Protein AF-A0A7S4N3S9-F1 (afdb_monomer)

Nearest PDB structures (foldseek):
  3c7c-assembly1_B  TM=9.271E-01  e=1.693E-12  Pecten maximus
  3iqd-assembly1_B  TM=9.188E-01  e=4.033E-12  Pecten maximus
  3c7d-assembly1_B  TM=9.060E-01  e=1.638E-10  Pecten maximus

Radius of gyration: 18.31 Å; Cα contacts (8 Å, |Δi|>4): 252; chains: 1; bounding box: 39×38×51 Å

Structure (mmCIF, N/CA/C/O backbone):
data_AF-A0A7S4N3S9-F1
#
_entry.id   AF-A0A7S4N3S9-F1
#
loop_
_atom_site.group_PDB
_atom_site.id
_atom_site.type_symbol
_atom_site.label_atom_id
_atom_site.label_alt_id
_atom_site.label_comp_id
_atom_site.label_asym_id
_atom_site.label_entity_id
_atom_site.label_seq_id
_atom_site.pdbx_PDB_ins_code
_atom_site.Cartn_x
_atom_site.Cartn_y
_atom_site.Cartn_z
_atom_site.occupancy
_atom_site.B_iso_or_equiv
_atom_site.auth_seq_id
_atom_site.auth_comp_id
_atom_site.auth_asym_id
_atom_site.auth_atom_id
_atom_site.pdbx_PDB_model_num
ATOM 1 N N . ILE A 1 1 ? -2.756 -10.989 12.588 1.00 83.81 1 ILE A N 1
ATOM 2 C CA . ILE A 1 1 ? -3.987 -10.663 11.820 1.00 83.81 1 ILE A CA 1
ATOM 3 C C . ILE A 1 1 ? -4.857 -9.775 12.697 1.00 83.81 1 ILE A C 1
ATOM 5 O O . ILE A 1 1 ? -4.965 -10.076 13.881 1.00 83.81 1 ILE A O 1
ATOM 9 N N . PHE A 1 2 ? -5.422 -8.691 12.159 1.00 90.62 2 PHE A N 1
ATOM 10 C CA . PHE A 1 2 ? -6.382 -7.859 12.891 1.00 90.62 2 PHE A CA 1
ATOM 11 C C . PHE A 1 2 ? -7.814 -8.332 12.636 1.00 90.62 2 PHE A C 1
ATOM 13 O O . PHE A 1 2 ? -8.137 -8.756 11.529 1.00 90.62 2 PHE A O 1
ATOM 20 N N . LEU A 1 3 ? -8.666 -8.260 13.656 1.00 93.38 3 LEU A N 1
ATOM 21 C CA . LEU A 1 3 ? -10.059 -8.687 13.586 1.00 93.38 3 LEU A CA 1
ATOM 22 C C . LEU A 1 3 ? -10.962 -7.694 14.316 1.00 93.38 3 LEU A C 1
ATOM 24 O O . LEU A 1 3 ? -10.658 -7.263 15.428 1.00 93.38 3 LEU A O 1
ATOM 28 N N . SER A 1 4 ? -12.106 -7.390 13.713 1.00 94.31 4 SER A N 1
ATOM 29 C CA . SER A 1 4 ? -13.219 -6.695 14.357 1.00 94.31 4 SER A CA 1
ATOM 30 C C . SER A 1 4 ? -14.488 -7.545 14.273 1.00 94.31 4 SER A C 1
ATOM 32 O O . SER A 1 4 ? -14.562 -8.502 13.501 1.00 94.31 4 SER A O 1
ATOM 34 N N . ALA A 1 5 ? -15.478 -7.233 15.106 1.00 93.62 5 ALA A N 1
ATOM 35 C CA . ALA A 1 5 ? -16.772 -7.904 15.092 1.00 93.62 5 ALA A CA 1
ATOM 36 C C . ALA A 1 5 ? -17.902 -6.886 15.241 1.00 93.62 5 ALA A C 1
ATOM 38 O O . ALA A 1 5 ? -17.738 -5.861 15.902 1.00 93.62 5 ALA A O 1
ATOM 39 N N . LEU A 1 6 ? -19.058 -7.210 14.662 1.00 91.69 6 LEU A N 1
ATOM 40 C CA . LEU A 1 6 ? -20.304 -6.488 14.878 1.00 91.69 6 LEU A CA 1
ATOM 41 C C . LEU A 1 6 ? -21.347 -7.476 15.440 1.00 91.69 6 LEU A C 1
ATOM 43 O O . LEU A 1 6 ? -21.662 -8.453 14.757 1.00 91.69 6 LEU A O 1
ATOM 47 N N . PRO A 1 7 ? -21.861 -7.282 16.672 1.00 93.06 7 PRO A N 1
ATOM 48 C CA . PRO A 1 7 ? -21.564 -6.184 17.600 1.00 93.06 7 PRO A CA 1
ATOM 49 C C . PRO A 1 7 ? -20.152 -6.277 18.219 1.00 93.06 7 PRO A C 1
ATOM 51 O O . PRO A 1 7 ? -19.578 -7.365 18.323 1.00 93.06 7 PRO A O 1
ATOM 54 N N . ALA A 1 8 ? -19.595 -5.138 18.650 1.00 92.25 8 ALA A N 1
ATOM 55 C CA . ALA A 1 8 ? -18.205 -5.020 19.118 1.00 92.25 8 ALA A CA 1
ATOM 56 C C . ALA A 1 8 ? -17.893 -5.894 20.348 1.00 92.25 8 ALA A C 1
ATOM 58 O O . ALA A 1 8 ? -16.766 -6.354 20.536 1.00 92.25 8 ALA A O 1
ATOM 59 N N . GLU A 1 9 ? -18.898 -6.173 21.177 1.00 94.81 9 GLU A N 1
ATOM 60 C CA . GLU A 1 9 ? -18.818 -7.030 22.365 1.00 94.81 9 GLU A CA 1
ATOM 61 C C . GLU A 1 9 ? -18.437 -8.471 22.010 1.00 94.81 9 GLU A C 1
ATOM 63 O O . GLU A 1 9 ? -17.865 -9.186 22.833 1.00 94.81 9 GLU A O 1
ATOM 68 N N . ALA A 1 10 ? -18.719 -8.908 20.780 1.00 95.81 10 ALA A N 1
ATOM 69 C CA . ALA A 1 10 ? -18.423 -10.262 20.335 1.00 95.81 10 ALA A CA 1
ATOM 70 C C . ALA A 1 10 ? -16.945 -10.477 19.964 1.00 95.81 10 ALA A C 1
ATOM 72 O O . ALA A 1 10 ? -16.546 -11.630 19.791 1.00 95.81 10 ALA A O 1
ATOM 73 N N . VAL A 1 11 ? -16.128 -9.418 19.854 1.00 95.69 11 VAL A N 1
ATOM 74 C CA . VAL A 1 11 ? -14.794 -9.489 19.227 1.00 95.69 11 VAL A CA 1
ATOM 75 C C . VAL A 1 11 ? -13.860 -10.508 19.886 1.00 95.69 11 VAL A C 1
ATOM 77 O O . VAL A 1 11 ? -13.211 -11.276 19.184 1.00 95.69 11 VAL A O 1
ATOM 80 N N . GLN A 1 12 ? -13.854 -10.603 21.221 1.00 95.62 12 GLN A N 1
ATOM 81 C CA . GLN A 1 12 ? -12.997 -11.555 21.943 1.00 95.62 12 GLN A CA 1
ATOM 82 C C . GLN A 1 12 ? -13.438 -13.005 21.727 1.00 95.62 12 GLN A C 1
ATOM 84 O O . GLN A 1 12 ? -12.620 -13.889 21.481 1.00 95.62 12 GLN A O 1
ATOM 89 N N . ARG A 1 13 ? -14.755 -13.250 21.751 1.00 96.50 13 ARG A N 1
ATOM 90 C CA . ARG A 1 13 ? -15.318 -14.578 21.483 1.00 96.50 13 ARG A CA 1
ATOM 91 C C . ARG A 1 13 ? -15.003 -15.022 20.056 1.00 96.50 13 ARG A C 1
ATOM 93 O O . ARG A 1 13 ? -14.620 -16.170 19.85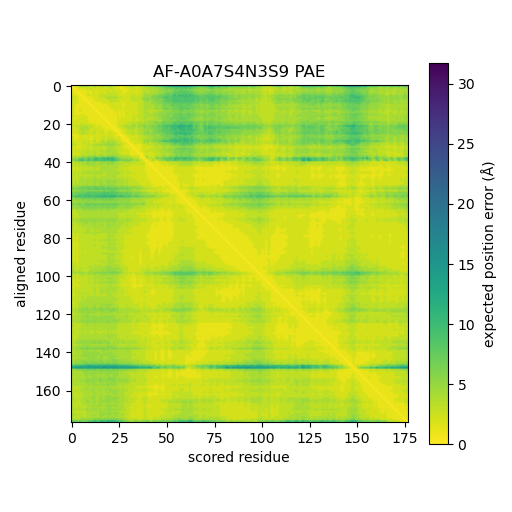4 1.00 96.50 13 ARG A O 1
ATOM 100 N N . VAL A 1 14 ? -15.161 -14.126 19.081 1.00 96.06 14 VAL A N 1
ATOM 101 C CA . VAL A 1 14 ? -14.847 -14.411 17.673 1.00 96.06 14 VAL A CA 1
ATOM 102 C C . VAL A 1 14 ? -13.351 -14.669 17.500 1.00 96.06 14 VAL A C 1
ATOM 104 O O . VAL A 1 14 ? -12.989 -15.671 16.895 1.00 96.06 14 VAL A O 1
ATOM 107 N N . ALA A 1 15 ? -12.485 -13.842 18.087 1.00 96.12 15 ALA A N 1
ATOM 108 C CA . ALA A 1 15 ? -11.037 -14.030 18.042 1.00 96.12 15 ALA A CA 1
ATOM 109 C C . ALA A 1 15 ? -10.597 -15.394 18.602 1.00 96.12 15 ALA A C 1
ATOM 111 O O . ALA A 1 15 ? -9.805 -16.080 17.959 1.00 96.12 15 ALA A O 1
ATOM 112 N N . SER A 1 16 ? -11.164 -15.828 19.736 1.00 96.25 16 SER A N 1
ATOM 113 C CA . SER A 1 16 ? -10.898 -17.155 20.316 1.00 96.25 16 SER A CA 1
ATOM 114 C C . SER A 1 16 ? -11.292 -18.286 19.365 1.00 96.25 16 SER A C 1
ATOM 116 O O . SER A 1 16 ? -10.513 -19.208 19.148 1.00 96.25 16 SER A O 1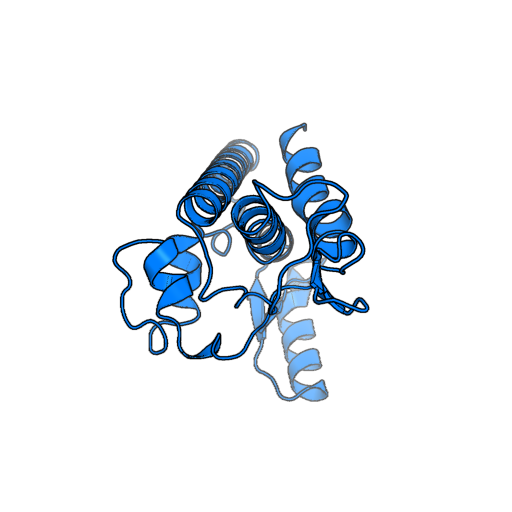
ATOM 118 N N . ARG A 1 17 ? -12.478 -18.202 18.746 1.00 96.94 17 ARG A N 1
ATOM 119 C CA . ARG A 1 17 ? -12.937 -19.208 17.774 1.00 96.94 17 ARG A CA 1
ATOM 120 C C . ARG A 1 17 ? -12.077 -19.232 16.519 1.00 96.94 17 ARG A C 1
ATOM 122 O O . ARG A 1 17 ? -11.749 -20.304 16.029 1.00 96.94 17 ARG A O 1
ATOM 129 N N . MET A 1 18 ? -11.680 -18.068 16.014 1.00 96.69 18 MET A N 1
ATOM 130 C CA . MET A 1 18 ? -10.779 -17.996 14.867 1.00 96.69 18 MET A CA 1
ATOM 131 C C . MET A 1 18 ? -9.415 -18.604 15.199 1.00 96.69 18 MET A C 1
ATOM 133 O O . MET A 1 18 ? -8.894 -19.367 14.393 1.00 96.69 18 MET A O 1
ATOM 137 N N . TYR A 1 19 ? -8.871 -18.345 16.391 1.00 96.50 19 TYR A N 1
ATOM 138 C CA . TYR A 1 19 ? -7.629 -18.971 16.845 1.00 96.50 19 TYR A CA 1
ATOM 139 C C . TYR A 1 19 ? -7.743 -20.499 16.924 1.00 96.50 19 TYR A C 1
ATOM 141 O O . TYR A 1 19 ? -6.867 -21.192 16.418 1.00 96.50 19 TYR A O 1
ATOM 149 N N . GLU A 1 20 ? -8.834 -21.031 17.484 1.00 97.56 20 GLU A N 1
ATOM 150 C CA . GLU A 1 20 ? -9.092 -22.480 17.518 1.00 97.56 20 GLU A CA 1
ATOM 151 C C . GLU A 1 20 ? -9.129 -23.104 16.113 1.00 97.56 20 GLU A C 1
ATOM 153 O O . GLU A 1 20 ? -8.671 -24.229 15.931 1.00 97.56 20 GLU A O 1
ATOM 158 N N . LEU A 1 21 ? -9.664 -22.383 15.121 1.00 96.88 21 LEU A N 1
ATOM 159 C CA . LEU A 1 21 ? -9.821 -22.883 13.754 1.00 96.88 21 LEU A CA 1
ATOM 160 C C . LEU A 1 21 ? -8.541 -22.801 12.921 1.00 96.88 21 LEU A C 1
ATOM 162 O O . LEU A 1 21 ? -8.266 -23.717 12.150 1.00 96.88 21 LEU A O 1
ATOM 166 N N . ILE A 1 22 ? -7.795 -21.697 13.022 1.00 96.06 22 ILE A N 1
ATOM 167 C CA . ILE A 1 22 ? -6.677 -21.420 12.104 1.00 96.06 22 ILE A CA 1
ATOM 168 C C . ILE A 1 22 ? -5.305 -21.401 12.784 1.00 96.06 22 ILE A C 1
ATOM 170 O O . ILE A 1 22 ? -4.293 -21.317 12.098 1.00 96.06 22 ILE A O 1
ATOM 174 N N . GLY A 1 23 ? -5.249 -21.449 14.117 1.00 95.50 23 GLY A N 1
ATOM 175 C CA . GLY A 1 23 ? -4.002 -21.477 14.889 1.00 95.50 23 GLY A CA 1
ATOM 176 C C . GLY A 1 23 ? -3.199 -20.171 14.883 1.00 95.50 23 GLY A C 1
ATOM 177 O O . GLY A 1 23 ? -2.056 -20.160 15.333 1.00 95.50 23 GLY A O 1
ATOM 178 N N . VAL A 1 24 ? -3.765 -19.065 14.382 1.00 94.56 24 VAL A N 1
ATOM 179 C CA . VAL A 1 24 ? -3.079 -17.765 14.277 1.00 94.56 24 VAL A CA 1
ATOM 180 C C . VAL A 1 24 ? -3.641 -16.782 15.305 1.00 94.56 24 VAL A C 1
ATOM 182 O O . VAL A 1 24 ? -4.849 -16.528 15.295 1.00 94.56 24 VAL A O 1
ATOM 185 N N . PRO A 1 25 ? -2.803 -16.194 16.181 1.00 92.44 25 PRO A N 1
ATOM 186 C CA . PRO A 1 25 ? -3.241 -15.169 17.119 1.0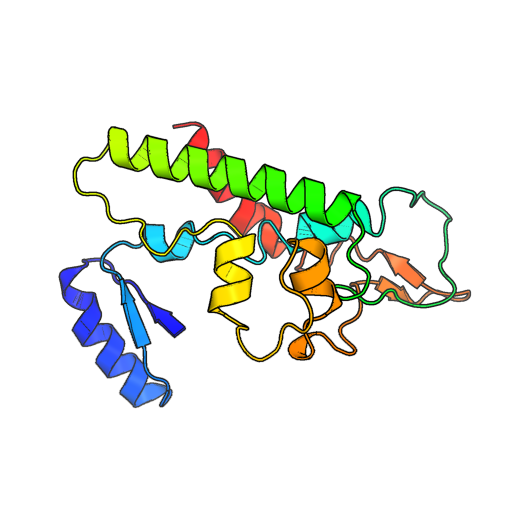0 92.44 25 PRO A CA 1
ATOM 187 C C . PRO A 1 25 ? -3.867 -13.953 16.422 1.00 92.44 25 PRO A C 1
ATOM 189 O O . PRO A 1 25 ? -3.357 -13.438 15.419 1.00 92.44 25 PRO A O 1
ATOM 192 N N . MET A 1 26 ? -4.973 -13.477 16.993 1.00 91.62 26 MET A N 1
ATOM 193 C CA . MET A 1 26 ? -5.755 -12.356 16.472 1.00 91.62 26 MET A CA 1
ATOM 194 C C . MET A 1 26 ? -5.558 -11.118 17.342 1.00 91.62 26 MET A C 1
ATOM 196 O O . MET A 1 26 ? -5.735 -11.172 18.557 1.00 91.62 26 MET A O 1
ATOM 200 N N . LEU A 1 27 ? -5.251 -9.989 16.708 1.00 91.81 27 LEU A N 1
ATOM 201 C CA . LEU A 1 27 ? -5.275 -8.674 17.337 1.00 91.81 27 LEU A CA 1
ATOM 202 C C . LEU A 1 27 ? -6.673 -8.084 17.161 1.00 91.81 27 LEU A C 1
ATOM 204 O O . LEU A 1 27 ? -7.159 -7.931 16.043 1.00 91.81 27 LEU A O 1
ATOM 208 N N . THR A 1 28 ? -7.353 -7.784 18.260 1.00 93.25 28 THR A N 1
ATOM 209 C CA . THR A 1 28 ? -8.759 -7.367 18.214 1.00 93.25 28 THR A CA 1
ATOM 210 C C . THR A 1 28 ? -8.909 -5.855 18.182 1.00 93.25 28 THR A C 1
ATOM 212 O O . THR A 1 28 ? -8.301 -5.168 18.998 1.00 93.25 28 THR A O 1
ATOM 215 N N . SER A 1 29 ? -9.810 -5.355 17.340 1.00 92.50 29 SER A N 1
ATOM 216 C CA . SER A 1 29 ? -10.294 -3.977 17.378 1.00 92.50 29 SER A CA 1
ATOM 217 C C . SER A 1 29 ? -11.806 -3.947 17.566 1.00 92.50 29 SER A C 1
ATOM 219 O O . SER A 1 29 ? -12.543 -4.721 16.955 1.00 92.50 29 SER A O 1
ATOM 221 N N . ARG A 1 30 ? -12.289 -3.042 18.422 1.00 91.25 30 ARG A N 1
ATOM 222 C CA . ARG A 1 30 ? -13.732 -2.845 18.649 1.00 91.25 30 ARG A CA 1
ATOM 223 C C . ARG A 1 30 ? -14.396 -2.026 17.540 1.00 91.25 30 ARG A C 1
ATOM 225 O O . ARG A 1 30 ? -15.615 -2.046 17.426 1.00 91.25 30 ARG A O 1
ATOM 232 N N . SER A 1 31 ? -13.606 -1.313 16.740 1.00 91.25 31 SER A N 1
ATOM 233 C CA . SER A 1 31 ? -14.079 -0.504 15.620 1.00 91.25 31 SER A CA 1
ATOM 234 C C . SER A 1 31 ? -13.904 -1.290 14.325 1.00 91.25 31 SER A C 1
ATOM 236 O O . SER A 1 31 ? -12.795 -1.703 13.992 1.00 91.25 31 SER A O 1
ATOM 238 N N . PHE A 1 32 ? -14.982 -1.516 13.571 1.00 90.31 32 PHE A N 1
ATOM 239 C CA . PHE A 1 32 ? -14.855 -2.153 12.256 1.00 90.31 32 PHE A CA 1
ATOM 240 C C . PHE A 1 32 ? -14.159 -1.230 11.245 1.00 90.31 32 PHE A C 1
ATOM 242 O O . PHE A 1 32 ? -13.440 -1.708 10.372 1.00 90.31 32 PHE A O 1
ATOM 249 N N . LEU A 1 33 ? -14.286 0.091 11.426 1.00 92.38 33 LEU A N 1
ATOM 250 C CA . LEU A 1 33 ? -13.599 1.096 10.615 1.00 92.38 33 LEU A CA 1
ATOM 251 C C . LEU A 1 33 ? -12.077 1.012 10.760 1.00 92.38 33 LEU A C 1
ATOM 253 O O . LEU A 1 33 ? -11.361 1.292 9.811 1.00 92.38 33 LEU A O 1
ATOM 257 N N . ASN A 1 34 ? -11.576 0.536 11.901 1.00 91.44 34 ASN A N 1
ATOM 258 C CA . ASN A 1 34 ? -10.159 0.218 12.090 1.00 91.44 34 ASN A CA 1
ATOM 259 C C . ASN A 1 34 ? -9.665 -0.935 11.203 1.00 91.44 34 ASN A C 1
ATOM 261 O O . ASN A 1 34 ? -8.469 -1.167 11.156 1.00 91.44 34 ASN A O 1
ATOM 265 N N . ILE A 1 35 ? -10.553 -1.695 10.560 1.00 90.38 35 ILE A N 1
ATOM 266 C CA . ILE A 1 35 ? -10.189 -2.718 9.571 1.00 90.38 35 ILE A CA 1
ATOM 267 C C . ILE A 1 35 ? -10.439 -2.178 8.162 1.00 90.38 35 ILE A C 1
ATOM 269 O O . ILE A 1 35 ? -9.595 -2.333 7.289 1.00 90.38 35 ILE A O 1
ATOM 273 N N . SER A 1 36 ? -11.569 -1.498 7.953 1.00 89.31 36 SER A N 1
ATOM 274 C CA . SER A 1 36 ? -11.953 -0.961 6.642 1.00 89.31 36 SER A CA 1
ATOM 275 C C . SER A 1 36 ? -11.111 0.231 6.181 1.00 89.31 36 SER A C 1
ATOM 277 O O . SER A 1 36 ? -10.947 0.416 4.982 1.00 89.31 36 SER A O 1
ATOM 279 N N . LEU A 1 37 ? -10.595 1.043 7.110 1.00 91.62 37 LEU A N 1
ATOM 280 C CA . LEU A 1 37 ? -9.875 2.284 6.806 1.00 91.62 37 LEU A CA 1
ATOM 281 C C . LEU A 1 37 ? -8.355 2.181 6.984 1.00 91.62 37 LEU A C 1
ATOM 283 O O . LEU A 1 37 ? -7.670 3.199 6.927 1.00 91.62 37 LEU A O 1
ATOM 287 N N . VAL A 1 38 ? -7.798 0.987 7.203 1.00 89.31 38 VAL A N 1
ATOM 288 C CA . VAL A 1 38 ? -6.335 0.822 7.256 1.00 89.31 38 VAL A CA 1
ATOM 289 C C . VAL A 1 38 ? -5.776 1.058 5.859 1.00 89.31 38 VAL A C 1
ATOM 291 O O . VAL A 1 38 ? -6.126 0.293 4.961 1.00 89.31 38 VAL A O 1
ATOM 294 N N . PRO A 1 39 ? -4.937 2.086 5.643 1.00 79.19 39 PRO A N 1
ATOM 295 C CA . PRO A 1 39 ? -4.374 2.371 4.333 1.00 79.19 39 PRO A CA 1
ATOM 296 C C . PRO A 1 39 ? -3.400 1.250 3.976 1.00 79.19 39 PRO A C 1
ATOM 298 O O . PRO A 1 39 ? -2.363 1.138 4.608 1.00 79.19 39 PRO A O 1
ATOM 301 N N . ALA A 1 40 ? -3.733 0.399 3.008 1.00 87.12 40 ALA A N 1
ATOM 302 C CA . ALA A 1 40 ? -2.908 -0.736 2.596 1.00 87.12 40 ALA A CA 1
ATOM 303 C C . ALA A 1 40 ? -2.897 -0.842 1.062 1.00 87.12 40 ALA A C 1
ATOM 305 O O . ALA A 1 40 ? -2.611 0.141 0.372 1.00 87.12 40 ALA A O 1
ATOM 306 N N . ASN A 1 41 ? -3.217 -2.018 0.523 1.00 93.06 41 ASN A N 1
ATOM 307 C CA . ASN A 1 41 ? -3.198 -2.308 -0.910 1.00 93.06 41 ASN A CA 1
ATOM 308 C C . ASN A 1 41 ? -4.012 -1.303 -1.732 1.00 93.06 41 ASN A C 1
ATOM 310 O O . ASN A 1 41 ? -3.564 -0.900 -2.800 1.00 93.06 41 ASN A O 1
ATOM 314 N N . GLN A 1 42 ? -5.131 -0.809 -1.197 1.00 93.81 42 GLN A N 1
ATOM 315 C CA . GLN A 1 42 ? -6.014 0.129 -1.887 1.00 93.81 42 GLN A CA 1
ATOM 316 C C . GLN A 1 42 ? -5.405 1.497 -2.204 1.00 93.81 42 GLN A C 1
ATOM 318 O O . GLN A 1 42 ? -5.946 2.207 -3.044 1.00 93.81 42 GLN A O 1
ATOM 323 N N . ILE A 1 43 ? -4.294 1.873 -1.560 1.00 96.31 43 ILE A N 1
ATOM 324 C CA . ILE A 1 43 ? -3.524 3.064 -1.952 1.00 96.31 43 ILE A CA 1
ATOM 325 C C . ILE A 1 43 ? -2.147 2.698 -2.506 1.00 96.31 43 ILE A C 1
ATOM 327 O O . ILE A 1 43 ? -1.662 3.361 -3.419 1.00 96.31 43 ILE A O 1
ATOM 331 N N . VAL A 1 44 ? -1.525 1.625 -2.001 1.00 97.75 44 VAL A N 1
ATOM 332 C CA . VAL A 1 44 ? -0.183 1.208 -2.430 1.00 97.75 44 VAL A CA 1
ATOM 333 C C . VAL A 1 44 ? -0.211 0.688 -3.859 1.00 97.75 44 VAL A C 1
ATOM 335 O O . VAL A 1 44 ? 0.559 1.165 -4.684 1.00 97.75 44 VAL A O 1
ATOM 338 N N . HIS A 1 45 ? -1.091 -0.262 -4.179 1.00 98.00 45 HIS A N 1
ATOM 339 C CA . HIS A 1 45 ? -1.108 -0.869 -5.505 1.00 98.00 45 HIS A CA 1
ATOM 340 C C . HIS A 1 45 ? -1.404 0.139 -6.619 1.00 98.00 45 HIS A C 1
ATOM 342 O O . HIS A 1 45 ? -0.569 0.252 -7.517 1.00 98.00 45 HIS A O 1
ATOM 348 N N . PRO A 1 46 ? -2.499 0.924 -6.576 1.00 96.88 46 PRO A N 1
ATOM 349 C CA . PRO A 1 46 ? -2.757 1.914 -7.615 1.00 96.88 46 PRO A CA 1
ATOM 350 C C . PRO A 1 46 ? -1.681 3.006 -7.665 1.00 96.88 46 PRO A C 1
ATOM 352 O O . PRO A 1 46 ? -1.276 3.387 -8.757 1.00 96.88 46 PRO A O 1
ATOM 355 N N . GLY A 1 47 ? -1.146 3.464 -6.525 1.00 97.75 47 GLY A N 1
ATOM 356 C CA . GLY A 1 47 ? -0.064 4.455 -6.518 1.00 97.75 47 GLY A CA 1
ATOM 357 C C . GLY A 1 47 ? 1.228 3.942 -7.168 1.00 97.75 47 GLY A C 1
ATOM 358 O O . GLY A 1 47 ? 1.838 4.640 -7.979 1.00 97.75 47 GLY A O 1
ATOM 359 N N . VAL A 1 48 ? 1.619 2.698 -6.873 1.00 98.31 48 VAL A N 1
ATOM 360 C CA . VAL A 1 48 ? 2.779 2.044 -7.502 1.00 98.31 48 VAL A CA 1
ATOM 361 C C . VAL A 1 48 ? 2.540 1.836 -8.995 1.00 98.31 48 VAL A C 1
ATOM 363 O O . VAL A 1 48 ? 3.381 2.244 -9.788 1.00 98.31 48 VAL A O 1
ATOM 366 N N . MET A 1 49 ? 1.383 1.287 -9.380 1.00 97.88 49 MET A N 1
ATOM 367 C CA . MET A 1 49 ? 0.996 1.082 -10.782 1.00 97.88 49 MET A CA 1
ATOM 368 C C . MET A 1 49 ? 1.050 2.386 -11.586 1.00 97.88 49 MET A C 1
ATOM 370 O O . MET A 1 49 ? 1.642 2.401 -12.661 1.00 97.88 49 MET A O 1
ATOM 374 N N . CYS A 1 50 ? 0.488 3.479 -11.056 1.00 97.44 50 CYS A N 1
ATOM 375 C CA . CYS A 1 50 ? 0.517 4.783 -11.717 1.00 97.44 50 CYS A CA 1
ATOM 376 C C . CYS A 1 50 ? 1.945 5.275 -11.954 1.00 97.44 50 CYS A C 1
ATOM 378 O O . CYS A 1 50 ? 2.235 5.749 -13.041 1.00 97.44 50 CYS A O 1
ATOM 380 N N . GLY A 1 51 ? 2.838 5.158 -10.967 1.00 97.69 51 GLY A N 1
ATOM 381 C CA . GLY A 1 51 ? 4.217 5.630 -11.126 1.00 97.69 51 GLY A CA 1
ATOM 382 C C . GLY A 1 51 ? 5.125 4.698 -11.935 1.00 97.69 51 GLY A C 1
ATOM 383 O O . GLY A 1 51 ? 6.083 5.178 -12.529 1.00 97.69 51 GLY A O 1
ATOM 384 N N . LEU A 1 52 ? 4.853 3.388 -11.977 1.00 97.62 52 LEU A N 1
ATOM 385 C CA . LEU A 1 52 ? 5.604 2.435 -12.809 1.00 97.62 52 LEU A CA 1
ATOM 386 C C . LEU A 1 52 ? 5.249 2.546 -14.293 1.00 97.62 52 LEU A C 1
ATOM 388 O O . LEU A 1 52 ? 6.097 2.298 -15.147 1.00 97.62 52 LEU A O 1
ATOM 392 N N . PHE A 1 53 ? 3.994 2.877 -14.591 1.00 97.62 53 PHE A N 1
ATOM 393 C CA . PHE A 1 53 ? 3.447 2.887 -15.945 1.00 97.62 53 PHE A CA 1
ATOM 394 C C . PHE A 1 53 ? 2.995 4.288 -16.386 1.00 97.62 53 PHE A C 1
ATOM 396 O O . PHE A 1 53 ? 2.150 4.395 -17.268 1.00 97.62 53 PHE A O 1
ATOM 403 N N . GLU A 1 54 ? 3.540 5.353 -15.783 1.00 96.12 54 GLU A N 1
ATOM 404 C CA . GLU A 1 54 ? 3.150 6.750 -16.059 1.00 96.12 54 GLU A CA 1
ATOM 405 C 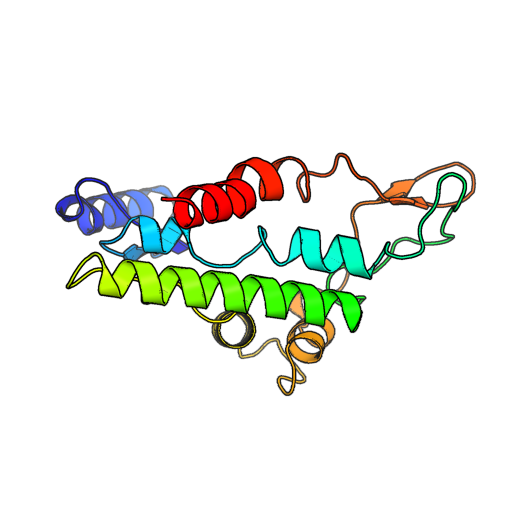C . GLU A 1 54 ? 3.355 7.130 -17.533 1.00 96.12 54 GLU A C 1
ATOM 407 O O . GLU A 1 54 ? 2.505 7.791 -18.123 1.00 96.12 54 GLU A O 1
ATOM 412 N N . ASP A 1 55 ? 4.444 6.642 -18.132 1.00 93.94 55 ASP A N 1
ATOM 413 C CA . ASP A 1 55 ? 4.810 6.892 -19.531 1.00 93.94 55 ASP A CA 1
ATOM 414 C C . ASP A 1 55 ? 4.306 5.801 -20.494 1.00 93.94 55 ASP A C 1
ATOM 416 O O . ASP A 1 55 ? 4.719 5.753 -21.655 1.00 93.94 55 ASP A O 1
ATOM 420 N N . TRP A 1 56 ? 3.477 4.860 -20.028 1.00 97.25 56 TRP A N 1
ATOM 421 C CA . TRP A 1 56 ? 2.968 3.806 -20.902 1.00 97.25 56 TRP A CA 1
ATOM 422 C C . TRP A 1 56 ? 1.855 4.336 -21.812 1.00 97.25 56 TRP A C 1
ATOM 424 O O . TRP A 1 56 ? 0.876 4.924 -21.353 1.00 97.25 56 TRP A O 1
ATOM 434 N N . GLU A 1 57 ? 1.966 4.035 -23.103 1.00 96.56 57 GLU A N 1
ATOM 435 C CA . GLU A 1 57 ? 0.932 4.274 -24.107 1.00 96.56 57 GLU A CA 1
ATOM 436 C C . GLU A 1 57 ? 0.689 3.016 -24.952 1.00 96.56 57 GLU A C 1
ATOM 438 O O . GLU A 1 57 ? 1.510 2.092 -24.991 1.00 96.56 57 GLU A O 1
ATOM 443 N N . GLU A 1 58 ? -0.463 2.960 -25.625 1.00 94.06 58 GLU A N 1
ATOM 444 C CA . GLU A 1 58 ? -0.824 1.820 -26.468 1.00 94.06 58 GLU A CA 1
ATOM 445 C C . GLU A 1 58 ? 0.247 1.582 -27.546 1.00 94.06 58 GLU A C 1
ATOM 447 O O . GLU A 1 58 ? 0.582 2.470 -28.325 1.00 94.06 58 GLU A O 1
ATOM 452 N N . GLY A 1 59 ? 0.792 0.363 -27.579 1.00 93.06 59 GLY A N 1
ATOM 453 C CA . GLY A 1 59 ? 1.888 -0.024 -28.472 1.00 93.06 59 GLY A CA 1
ATOM 454 C C . GLY A 1 59 ? 3.265 -0.085 -27.803 1.00 93.06 59 GLY A C 1
ATOM 455 O O . GLY A 1 59 ? 4.169 -0.702 -28.365 1.00 93.06 59 GLY A O 1
ATOM 456 N N . VAL A 1 60 ? 3.437 0.463 -26.593 1.00 96.38 60 VAL A N 1
ATOM 457 C CA . VAL A 1 60 ? 4.682 0.302 -25.824 1.00 96.38 60 VAL A CA 1
ATOM 458 C C . VAL A 1 60 ? 4.764 -1.108 -25.238 1.00 96.38 60 VAL A C 1
ATOM 460 O O . VAL A 1 60 ? 3.900 -1.529 -24.463 1.00 96.38 60 VAL A O 1
ATOM 463 N N . VAL A 1 61 ? 5.843 -1.818 -25.576 1.00 97.44 61 VAL A N 1
ATOM 464 C CA . VAL A 1 61 ? 6.180 -3.152 -25.061 1.00 97.44 61 VAL A CA 1
ATOM 465 C C . VAL A 1 61 ? 7.503 -3.077 -24.306 1.00 97.44 61 VAL A C 1
ATOM 467 O O . VAL A 1 61 ? 8.511 -2.604 -24.833 1.00 97.44 61 VAL A O 1
ATOM 470 N N . TYR A 1 62 ? 7.513 -3.552 -23.063 1.00 97.62 62 TYR A N 1
ATOM 471 C CA . TYR A 1 62 ? 8.710 -3.587 -22.233 1.00 97.62 62 TYR A CA 1
ATOM 472 C C . TYR A 1 62 ? 9.455 -4.916 -22.394 1.00 97.62 62 TYR A C 1
ATOM 474 O O . TYR A 1 62 ? 8.830 -5.973 -22.387 1.00 97.62 62 TYR A O 1
ATOM 482 N N . PRO A 1 63 ? 10.797 -4.914 -22.455 1.00 97.44 63 PRO A N 1
ATOM 483 C CA . PRO A 1 63 ? 11.574 -6.133 -22.698 1.00 97.44 63 PRO A CA 1
ATOM 484 C C . PRO A 1 63 ? 11.612 -7.094 -21.498 1.00 97.44 63 PRO A C 1
ATOM 486 O O . PRO A 1 63 ? 12.000 -8.251 -21.640 1.00 97.44 63 PRO A O 1
ATOM 489 N N . LYS A 1 64 ? 11.262 -6.620 -20.296 1.00 96.88 64 LYS A N 1
ATOM 490 C CA . LYS A 1 64 ? 11.249 -7.406 -19.057 1.00 96.88 64 LYS A CA 1
ATOM 491 C C . LYS A 1 64 ? 10.171 -6.888 -18.101 1.00 96.88 64 LYS A C 1
ATOM 493 O O . LYS A 1 64 ? 9.853 -5.698 -18.168 1.00 96.88 64 LYS A O 1
ATOM 498 N N . PRO A 1 65 ? 9.655 -7.729 -17.190 1.00 97.19 65 PRO A N 1
ATOM 499 C CA . PRO A 1 65 ? 8.758 -7.265 -16.145 1.00 97.19 65 PRO A CA 1
ATOM 500 C C . PRO A 1 65 ? 9.490 -6.344 -15.163 1.00 97.19 65 PRO A C 1
ATOM 502 O O . PRO A 1 65 ? 10.697 -6.476 -14.938 1.00 97.19 65 PRO A O 1
ATOM 505 N N . PHE A 1 66 ? 8.749 -5.417 -14.565 1.00 98.06 66 PHE A N 1
ATOM 506 C CA . PHE A 1 66 ? 9.267 -4.543 -13.515 1.00 98.06 66 PHE A CA 1
ATOM 507 C C . PHE A 1 66 ? 9.196 -5.224 -12.153 1.00 98.06 66 PHE A C 1
ATOM 509 O O . PHE A 1 66 ? 8.268 -5.983 -11.880 1.00 98.06 66 PHE A O 1
ATOM 516 N N . GLU A 1 67 ? 10.148 -4.924 -11.274 1.00 98.38 67 GLU A N 1
ATOM 517 C CA . GLU A 1 67 ? 9.996 -5.220 -9.851 1.00 98.38 67 GLU A CA 1
ATOM 518 C C . GLU A 1 67 ? 8.953 -4.268 -9.274 1.00 98.38 67 GLU A C 1
ATOM 520 O O . GLU A 1 67 ? 9.036 -3.059 -9.472 1.00 98.38 67 GLU A O 1
ATOM 525 N N . PHE A 1 68 ? 7.951 -4.793 -8.577 1.00 98.44 68 PHE A N 1
ATOM 526 C CA . PHE A 1 68 ? 6.800 -3.990 -8.190 1.00 98.44 68 PHE A CA 1
ATOM 527 C C . PHE A 1 68 ? 7.144 -3.006 -7.070 1.00 98.44 68 PHE A C 1
ATOM 529 O O . PHE A 1 68 ? 7.079 -1.795 -7.250 1.00 98.44 68 PHE A O 1
ATOM 536 N N . TYR A 1 69 ? 7.549 -3.522 -5.908 1.00 98.25 69 TYR A N 1
ATOM 537 C CA . TYR A 1 69 ? 7.868 -2.675 -4.758 1.00 98.25 69 TYR A CA 1
ATOM 538 C C . TYR A 1 69 ? 9.303 -2.135 -4.817 1.00 98.25 69 TYR A C 1
ATOM 540 O O . TYR A 1 69 ? 9.535 -0.987 -4.445 1.00 98.25 69 TYR A O 1
ATOM 548 N N . HIS A 1 70 ? 10.267 -2.923 -5.311 1.00 98.44 70 HIS A N 1
ATOM 549 C CA . HIS A 1 70 ? 11.651 -2.457 -5.494 1.00 98.44 70 HIS A CA 1
ATOM 550 C C . HIS A 1 70 ? 11.803 -1.465 -6.648 1.00 98.44 70 HIS A C 1
ATOM 552 O O . HIS A 1 70 ? 12.666 -0.594 -6.582 1.00 98.44 70 HIS A O 1
ATOM 558 N N . GLY A 1 71 ? 10.913 -1.519 -7.641 1.00 97.56 71 GLY A N 1
ATOM 559 C CA . GLY A 1 71 ? 10.832 -0.530 -8.712 1.00 97.56 71 GLY A CA 1
ATOM 560 C C . GLY A 1 71 ? 10.024 0.722 -8.364 1.00 97.56 71 GLY A C 1
ATOM 561 O O . GLY A 1 71 ? 9.805 1.537 -9.256 1.00 97.56 71 GLY A O 1
ATOM 562 N N . MET A 1 72 ? 9.568 0.900 -7.113 1.00 97.94 72 MET A N 1
ATOM 563 C CA . MET A 1 72 ? 8.768 2.066 -6.715 1.00 97.94 72 MET A CA 1
ATOM 564 C C . MET A 1 72 ? 9.485 3.375 -7.084 1.00 97.94 72 MET A C 1
ATOM 566 O O . MET A 1 72 ? 10.562 3.679 -6.564 1.00 97.94 72 MET A O 1
ATOM 570 N N . THR A 1 73 ? 8.870 4.163 -7.967 1.00 98.38 73 THR A N 1
ATOM 571 C CA . THR A 1 73 ? 9.418 5.445 -8.428 1.00 98.38 73 THR A CA 1
ATOM 572 C C . THR A 1 73 ? 9.160 6.553 -7.403 1.00 98.38 73 THR A C 1
ATOM 574 O O . THR A 1 73 ? 8.381 6.380 -6.460 1.00 98.38 73 THR A O 1
ATOM 577 N N . GLU A 1 74 ? 9.792 7.720 -7.575 1.00 98.19 74 GLU A N 1
ATOM 578 C CA . GLU A 1 74 ? 9.444 8.904 -6.769 1.00 98.19 74 GLU A CA 1
ATOM 579 C C . GLU A 1 74 ? 7.968 9.252 -6.938 1.00 98.19 74 GLU A C 1
ATOM 581 O O . GLU A 1 74 ? 7.266 9.464 -5.953 1.00 98.19 74 GLU A O 1
ATOM 586 N N . ARG A 1 75 ? 7.465 9.183 -8.177 1.00 98.12 75 ARG A N 1
ATOM 587 C CA . ARG A 1 75 ? 6.057 9.418 -8.475 1.00 98.12 75 ARG A CA 1
ATOM 588 C C . ARG A 1 75 ? 5.140 8.455 -7.729 1.00 98.12 75 ARG A C 1
ATOM 590 O O . ARG A 1 75 ? 4.146 8.883 -7.145 1.00 98.12 75 ARG A O 1
ATOM 597 N N . SER A 1 76 ? 5.477 7.164 -7.706 1.00 98.38 76 SER A N 1
ATOM 598 C CA . SER A 1 76 ? 4.733 6.179 -6.919 1.00 98.38 76 SER A CA 1
ATOM 599 C C . SER A 1 76 ? 4.691 6.571 -5.439 1.00 98.38 76 SER A C 1
ATOM 601 O O . SER A 1 76 ? 3.623 6.566 -4.829 1.00 98.38 76 SER A O 1
ATOM 603 N N . ALA A 1 77 ? 5.835 6.936 -4.854 1.00 98.38 77 ALA A N 1
ATOM 604 C CA . ALA A 1 77 ? 5.921 7.316 -3.446 1.00 98.38 77 ALA A CA 1
ATOM 605 C C . ALA A 1 77 ? 5.148 8.609 -3.133 1.00 98.38 77 ALA A C 1
ATOM 607 O O . ALA A 1 77 ? 4.472 8.676 -2.105 1.00 98.38 77 ALA A O 1
ATOM 608 N N . GLU A 1 78 ? 5.191 9.604 -4.019 1.00 98.44 78 GLU A N 1
ATOM 609 C CA . GLU A 1 78 ? 4.396 10.831 -3.919 1.00 98.44 78 GLU A CA 1
ATOM 610 C C . GLU A 1 78 ? 2.896 10.527 -3.909 1.00 98.44 78 GLU A C 1
ATOM 612 O O . GLU A 1 78 ? 2.187 10.969 -3.007 1.00 98.44 78 GLU A O 1
ATOM 617 N N . LEU A 1 79 ? 2.413 9.731 -4.870 1.00 98.38 79 LEU A N 1
ATOM 618 C CA . LEU A 1 79 ? 0.996 9.375 -4.981 1.00 98.38 79 LEU A CA 1
ATOM 619 C C . LEU A 1 79 ? 0.502 8.596 -3.758 1.00 98.38 79 LEU A C 1
ATOM 621 O O . LEU A 1 79 ? -0.561 8.901 -3.215 1.00 98.38 79 LEU A O 1
ATOM 625 N N . VAL A 1 80 ? 1.277 7.613 -3.292 1.00 98.38 80 VAL A N 1
ATOM 626 C CA . VAL A 1 80 ? 0.928 6.835 -2.093 1.00 98.38 80 VAL A CA 1
ATOM 627 C C . VAL A 1 80 ? 0.939 7.720 -0.844 1.00 98.38 80 VAL A C 1
ATOM 629 O O . VAL A 1 80 ? 0.059 7.580 0.007 1.00 98.38 80 VAL A O 1
ATOM 632 N N . THR A 1 81 ? 1.894 8.647 -0.732 1.00 98.31 81 THR A N 1
ATOM 633 C CA . THR A 1 81 ? 1.951 9.601 0.386 1.00 98.31 81 THR A CA 1
ATOM 634 C C . THR A 1 81 ? 0.736 10.524 0.374 1.00 98.31 81 THR A C 1
ATOM 636 O O . THR A 1 81 ? 0.055 10.630 1.389 1.00 98.31 81 THR A O 1
ATOM 639 N N . ALA A 1 82 ? 0.390 11.104 -0.778 1.00 98.19 82 ALA A N 1
ATOM 640 C CA . ALA A 1 82 ? -0.765 11.988 -0.908 1.00 98.19 82 ALA A CA 1
ATOM 641 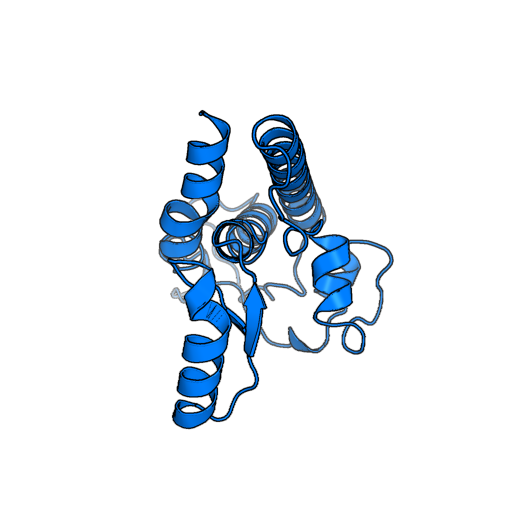C C . ALA A 1 82 ? -2.080 11.279 -0.534 1.00 98.19 82 ALA A C 1
ATOM 643 O O . ALA A 1 82 ? -2.843 11.784 0.289 1.00 98.19 82 ALA A O 1
ATOM 644 N N . MET A 1 83 ? -2.312 10.064 -1.046 1.00 97.62 83 MET A N 1
ATOM 645 C CA . MET A 1 83 ? -3.496 9.276 -0.673 1.00 97.62 83 MET A CA 1
ATOM 646 C C . MET A 1 83 ? -3.489 8.883 0.812 1.00 97.62 83 MET A C 1
ATOM 648 O O . MET A 1 83 ? -4.536 8.861 1.461 1.00 97.62 83 MET A O 1
ATOM 652 N N . SER A 1 84 ? -2.318 8.590 1.384 1.00 97.62 84 SER A N 1
ATOM 653 C CA . SER A 1 84 ? -2.177 8.350 2.824 1.00 97.62 84 SER A CA 1
ATOM 654 C C . SER A 1 84 ? -2.565 9.590 3.638 1.00 97.62 84 SER A C 1
ATOM 656 O O . SER A 1 84 ? -3.270 9.465 4.640 1.00 97.62 84 SER A O 1
ATOM 658 N N . ASP A 1 85 ? -2.150 10.782 3.215 1.00 97.50 85 ASP A N 1
ATOM 659 C CA . ASP A 1 85 ? -2.481 12.039 3.891 1.00 97.50 85 ASP A CA 1
ATOM 660 C C . ASP A 1 85 ? -3.983 12.342 3.832 1.00 97.50 85 ASP A C 1
ATOM 662 O O . ASP A 1 85 ? -4.569 12.753 4.840 1.00 97.50 85 ASP A O 1
ATOM 666 N N . GLU A 1 86 ? -4.633 12.053 2.703 1.00 97.00 86 GLU A N 1
ATOM 667 C CA . GLU A 1 86 ? -6.093 12.108 2.568 1.00 97.00 86 GLU A CA 1
ATOM 668 C C . GLU A 1 86 ? -6.791 11.119 3.518 1.00 97.00 86 GLU A C 1
ATOM 670 O O . GLU A 1 86 ? -7.742 11.492 4.212 1.00 97.00 86 GLU A O 1
ATOM 675 N N . CYS A 1 87 ? -6.281 9.888 3.649 1.00 96.12 87 CYS A N 1
ATOM 676 C CA . CYS A 1 87 ? -6.790 8.915 4.625 1.00 96.12 87 CYS A CA 1
ATOM 677 C C . CYS A 1 87 ? -6.671 9.439 6.065 1.00 96.12 87 CYS A C 1
ATOM 679 O O . CYS A 1 87 ? -7.588 9.278 6.875 1.00 96.12 87 CYS A O 1
ATOM 681 N N . GLN A 1 88 ? -5.559 10.102 6.399 1.00 97.19 88 GLN A N 1
ATOM 682 C CA . GLN A 1 88 ? -5.370 10.709 7.717 1.00 97.19 88 GLN A CA 1
ATOM 683 C C . GLN A 1 88 ? -6.280 11.926 7.934 1.00 97.19 88 GLN A C 1
ATOM 685 O O . GLN A 1 88 ? -6.747 12.148 9.053 1.00 97.19 88 GLN A O 1
ATOM 690 N N . ALA A 1 89 ? -6.566 12.706 6.890 1.00 96.94 89 ALA A N 1
ATOM 691 C CA . ALA A 1 89 ? -7.541 13.790 6.956 1.00 96.94 89 ALA A CA 1
ATOM 692 C C . ALA A 1 89 ? -8.950 13.256 7.241 1.00 96.94 89 ALA A C 1
ATOM 694 O O . ALA A 1 89 ? -9.614 13.748 8.157 1.00 96.94 89 ALA A O 1
ATOM 695 N N . LEU A 1 90 ? -9.360 12.193 6.542 1.00 95.81 90 LEU A N 1
ATOM 696 C CA . LEU A 1 90 ? -10.629 11.513 6.788 1.00 95.81 90 LEU A CA 1
ATOM 697 C C . LEU A 1 90 ? -10.711 10.974 8.220 1.00 95.81 90 LEU A C 1
ATOM 699 O O . LEU A 1 90 ? -11.691 11.225 8.920 1.00 95.81 90 LEU A O 1
ATOM 703 N N . LYS A 1 91 ? -9.662 10.286 8.687 1.00 95.81 91 LYS A N 1
ATOM 704 C CA . LYS A 1 91 ? -9.563 9.791 10.066 1.00 95.81 91 LYS A CA 1
ATOM 705 C C . LYS A 1 91 ? -9.828 10.903 11.080 1.00 95.81 91 LYS A C 1
ATOM 707 O O . LYS A 1 91 ? -10.694 10.741 11.938 1.00 95.81 91 LYS A O 1
ATOM 712 N N . ARG A 1 92 ? -9.114 12.032 10.971 1.00 96.62 92 ARG A N 1
ATOM 713 C CA . ARG A 1 92 ? -9.296 13.182 11.874 1.00 96.62 92 ARG A CA 1
ATOM 714 C C . ARG A 1 92 ? -10.735 13.683 11.837 1.00 96.62 92 ARG A C 1
ATOM 716 O O . ARG A 1 92 ? -11.346 13.854 12.888 1.00 96.62 92 ARG A O 1
ATOM 723 N N . ARG A 1 93 ? -11.303 13.830 10.637 1.00 96.62 93 ARG A N 1
ATOM 724 C CA . ARG A 1 93 ? -12.670 14.323 10.471 1.00 96.62 93 ARG A CA 1
ATOM 725 C C . ARG A 1 93 ? -13.715 13.403 11.108 1.00 96.62 93 ARG A C 1
ATOM 727 O O . ARG A 1 93 ? -14.623 13.882 11.783 1.00 96.62 93 ARG A O 1
ATOM 734 N N . LEU A 1 94 ? -13.574 12.089 10.949 1.00 95.50 94 LEU A N 1
ATOM 735 C CA . LEU A 1 94 ? -14.469 11.112 11.575 1.00 95.50 94 LEU A CA 1
ATOM 736 C C . LEU A 1 94 ? -14.394 11.163 13.107 1.00 95.50 94 LEU A C 1
ATOM 738 O O . LEU A 1 94 ? -15.420 11.052 13.773 1.00 95.50 94 LEU A O 1
ATOM 742 N N . GLN A 1 95 ? -13.201 11.363 13.671 1.00 95.81 95 GLN A N 1
ATOM 743 C CA . GLN A 1 95 ? -13.017 11.478 15.121 1.00 95.81 95 GLN A CA 1
ATOM 744 C C . GLN A 1 95 ? -13.604 12.777 15.697 1.00 95.81 95 GLN A C 1
ATOM 746 O O . GLN A 1 95 ? -14.078 12.774 16.830 1.00 95.81 95 GLN A O 1
ATOM 751 N N . GLU A 1 96 ? -13.618 13.868 14.926 1.00 96.12 96 GLU A N 1
ATOM 752 C CA . GLU A 1 96 ? -14.324 15.105 15.295 1.00 96.12 96 GLU A CA 1
ATOM 753 C C . GLU A 1 96 ? -15.847 14.921 15.294 1.00 96.12 96 GLU A C 1
ATOM 755 O O . GLU A 1 96 ? -16.534 15.409 16.190 1.00 96.12 96 GLU A O 1
ATOM 760 N N . LEU A 1 97 ? -16.377 14.229 14.280 1.00 95.81 97 LEU A N 1
ATOM 761 C CA . LEU A 1 97 ? -17.815 14.000 14.114 1.00 95.81 97 LEU A CA 1
ATOM 762 C C . LEU A 1 97 ? -18.377 12.982 15.111 1.00 95.81 97 LEU A C 1
ATOM 764 O O . LEU A 1 97 ? -19.543 13.073 15.491 1.00 95.81 97 LEU A O 1
ATOM 768 N N . ILE A 1 98 ? -17.565 12.006 15.521 1.00 94.44 98 ILE A N 1
ATOM 769 C CA . ILE A 1 98 ? -17.983 10.891 16.371 1.00 94.44 98 ILE A CA 1
ATOM 770 C C . ILE A 1 98 ? -17.058 10.831 17.596 1.00 94.44 98 ILE A C 1
ATOM 772 O O . ILE A 1 98 ? -16.045 10.121 17.580 1.00 94.44 98 ILE A O 1
ATOM 776 N N . PRO A 1 99 ? -17.391 11.555 18.684 1.00 94.62 99 PRO A N 1
ATOM 777 C CA . PRO A 1 99 ? -16.591 11.548 19.901 1.00 94.62 99 PRO A CA 1
ATOM 778 C C . PRO A 1 99 ? -16.395 10.132 20.452 1.00 94.62 99 PRO A C 1
ATOM 780 O O . PRO A 1 99 ? -17.351 9.384 20.650 1.00 94.62 99 PRO A O 1
ATOM 783 N N . GLY A 1 100 ? -15.139 9.771 20.714 1.00 92.50 100 GLY A N 1
ATOM 784 C CA . GLY A 1 100 ? -14.770 8.440 21.202 1.00 92.50 100 GLY A CA 1
ATOM 785 C C . GLY A 1 100 ? -14.598 7.380 20.109 1.00 92.50 100 GLY A C 1
ATOM 786 O O . GLY A 1 100 ? -14.332 6.225 20.444 1.00 92.50 100 GLY A O 1
ATOM 787 N N . LEU A 1 101 ? -14.708 7.739 18.823 1.00 93.38 101 LEU A N 1
ATOM 788 C CA . LEU A 1 101 ? -14.377 6.825 17.734 1.00 93.38 101 LEU A CA 1
ATOM 789 C C . LEU A 1 101 ? -12.881 6.479 17.746 1.00 93.38 101 LEU A C 1
ATOM 791 O O . LEU A 1 101 ? -12.005 7.326 17.552 1.00 93.38 101 LEU A O 1
ATOM 795 N N . ASP A 1 102 ? -12.605 5.191 17.928 1.00 92.81 102 ASP A N 1
ATOM 796 C CA . ASP A 1 102 ? -11.262 4.636 17.865 1.00 92.81 102 ASP A CA 1
ATOM 797 C C . ASP A 1 102 ? -10.893 4.243 16.424 1.00 92.81 102 ASP A C 1
ATOM 799 O O . ASP A 1 102 ? -11.516 3.359 15.826 1.00 92.81 102 ASP A O 1
ATOM 803 N N . LEU A 1 103 ? -9.853 4.898 15.896 1.00 94.75 103 LEU A N 1
ATOM 804 C CA . LEU A 1 103 ? -9.211 4.619 14.607 1.00 94.75 103 LEU A CA 1
ATOM 805 C C . LEU A 1 103 ? -7.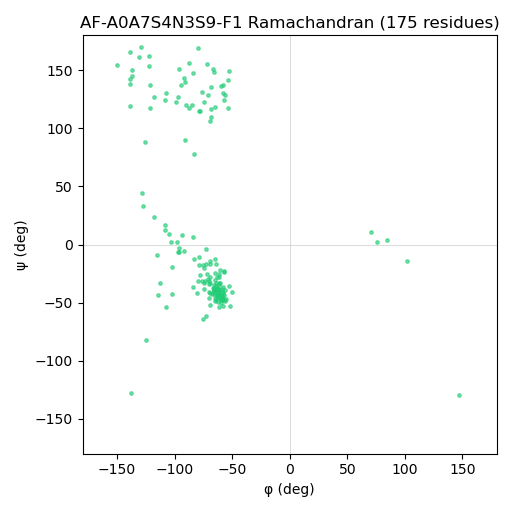685 4.434 14.756 1.00 94.75 103 LEU A C 1
ATOM 807 O O . LEU A 1 103 ? -6.907 4.851 13.894 1.00 94.75 103 LEU A O 1
ATOM 811 N N . HIS A 1 104 ? -7.223 3.875 15.880 1.00 92.12 104 HIS A N 1
ATOM 812 C CA . HIS A 1 104 ? -5.791 3.761 16.175 1.00 92.12 104 HIS A CA 1
ATOM 813 C C . HIS A 1 104 ? -4.981 2.930 15.167 1.00 92.12 104 HIS A C 1
ATOM 815 O O . HIS A 1 104 ? -3.777 3.144 15.101 1.00 92.12 104 HIS A O 1
ATOM 821 N N . LEU A 1 105 ? -5.595 2.032 14.386 1.00 92.69 105 LEU A N 1
ATOM 822 C CA . LEU A 1 105 ? -4.903 1.224 13.367 1.00 92.69 105 LEU A CA 1
ATOM 823 C C . LEU A 1 105 ? -4.710 1.963 12.035 1.00 92.69 105 LEU A C 1
ATOM 825 O O . LEU A 1 105 ? -3.946 1.518 11.183 1.00 92.69 105 LEU A O 1
ATOM 829 N N . VAL A 1 106 ? -5.384 3.099 11.840 1.00 94.50 106 VAL A N 1
ATOM 830 C CA . VAL A 1 106 ? -5.283 3.902 10.615 1.00 94.50 106 VAL A CA 1
ATOM 831 C C . VAL A 1 106 ? -4.049 4.803 10.708 1.00 94.50 106 VAL A C 1
ATOM 833 O O . VAL A 1 106 ? -4.159 5.982 11.051 1.00 94.50 106 VAL A O 1
ATOM 836 N N . TRP A 1 107 ? -2.859 4.255 10.483 1.00 95.38 107 TRP A N 1
ATOM 837 C CA . TRP A 1 107 ? -1.594 5.003 10.518 1.00 95.38 107 TRP A CA 1
ATOM 838 C C . TRP A 1 107 ? -1.240 5.642 9.173 1.00 95.38 107 TRP A C 1
ATOM 840 O O . TRP A 1 107 ? -1.689 5.153 8.137 1.00 95.38 107 TRP A O 1
ATOM 850 N N . PRO A 1 108 ? -0.420 6.708 9.157 1.00 97.00 108 PRO A N 1
ATOM 851 C CA . PRO A 1 108 ? 0.257 7.137 7.939 1.00 97.00 108 PRO A CA 1
ATOM 852 C C . PRO A 1 108 ? 1.033 5.968 7.318 1.00 97.00 108 PRO A C 1
ATOM 854 O O . PRO A 1 108 ? 1.653 5.181 8.035 1.00 97.00 108 PRO A O 1
ATOM 857 N N . MET A 1 109 ? 1.042 5.858 5.988 1.00 97.00 109 MET A N 1
ATOM 858 C CA . MET A 1 109 ? 1.639 4.714 5.287 1.00 97.00 109 MET A CA 1
ATOM 859 C C . MET A 1 109 ? 3.118 4.494 5.648 1.00 97.00 109 MET A C 1
ATOM 861 O O . MET A 1 109 ? 3.545 3.353 5.829 1.00 97.00 109 MET A O 1
ATOM 865 N N . HIS A 1 110 ? 3.901 5.570 5.808 1.00 96.81 110 HIS A N 1
ATOM 866 C CA . HIS A 1 110 ? 5.320 5.467 6.177 1.00 96.81 110 HIS A CA 1
ATOM 867 C C . HIS A 1 110 ? 5.521 4.894 7.587 1.00 96.81 110 HIS A C 1
ATOM 869 O O . HIS A 1 110 ? 6.422 4.085 7.807 1.00 96.81 110 HIS A O 1
ATOM 875 N N . GLU A 1 111 ? 4.654 5.248 8.534 1.00 96.94 111 GLU A N 1
ATOM 876 C CA . GLU A 1 111 ? 4.661 4.657 9.876 1.00 96.94 111 GLU A CA 1
ATOM 877 C C . GLU A 1 111 ? 4.198 3.200 9.832 1.00 96.94 111 GLU A C 1
ATOM 879 O O . GLU A 1 111 ? 4.807 2.330 10.459 1.00 96.94 111 GLU A O 1
ATOM 884 N N . MET A 1 112 ? 3.166 2.914 9.034 1.00 95.00 112 MET A N 1
ATOM 885 C CA . MET A 1 112 ? 2.611 1.573 8.908 1.00 95.00 112 MET A CA 1
ATOM 886 C C . MET A 1 112 ? 3.626 0.577 8.353 1.00 95.00 112 MET A C 1
ATOM 888 O O . MET A 1 112 ? 3.832 -0.474 8.960 1.00 95.00 112 MET A O 1
ATOM 892 N N . ILE A 1 113 ? 4.304 0.898 7.248 1.00 95.94 113 ILE A N 1
ATOM 893 C CA . ILE A 1 113 ? 5.296 -0.014 6.664 1.00 95.94 113 ILE A CA 1
ATOM 894 C C . ILE A 1 113 ? 6.442 -0.293 7.649 1.00 95.94 113 ILE A C 1
ATOM 896 O O . ILE A 1 113 ? 6.854 -1.441 7.805 1.00 95.94 113 ILE A O 1
ATOM 900 N N . ARG A 1 114 ? 6.891 0.726 8.395 1.00 96.12 114 ARG A N 1
ATOM 901 C CA . ARG A 1 114 ? 7.937 0.590 9.419 1.00 96.12 114 ARG A CA 1
ATOM 902 C C . ARG A 1 114 ? 7.509 -0.277 10.595 1.00 96.12 114 ARG A C 1
ATOM 904 O O . ARG A 1 114 ? 8.344 -0.977 11.157 1.00 96.12 114 ARG A O 1
ATOM 911 N N . HIS A 1 115 ? 6.237 -0.226 10.976 1.00 93.75 115 HIS A N 1
ATOM 912 C CA . HIS A 1 115 ? 5.713 -1.079 12.035 1.00 93.75 115 HIS A CA 1
ATOM 913 C C . HIS A 1 115 ? 5.536 -2.531 11.584 1.00 93.75 115 HIS A C 1
ATOM 915 O O . HIS A 1 115 ? 5.778 -3.447 12.363 1.00 93.75 115 HIS A O 1
ATOM 921 N N . LEU A 1 116 ? 5.104 -2.748 10.340 1.00 91.94 116 LEU A N 1
ATOM 922 C CA . LEU A 1 116 ? 4.857 -4.089 9.810 1.00 91.94 116 LEU A CA 1
ATOM 923 C C . LEU A 1 116 ? 6.151 -4.828 9.444 1.00 91.94 116 LEU A C 1
ATOM 925 O O . LEU A 1 116 ? 6.208 -6.049 9.574 1.00 91.94 116 LEU A O 1
ATOM 929 N N . TYR A 1 117 ? 7.187 -4.101 9.014 1.00 95.31 117 TYR A N 1
ATOM 930 C CA . TYR A 1 117 ? 8.440 -4.668 8.499 1.00 95.31 117 TYR A CA 1
ATOM 931 C C . TYR A 1 117 ? 9.710 -4.101 9.176 1.00 95.31 117 TYR A C 1
ATOM 933 O O . TYR A 1 117 ? 10.685 -3.804 8.482 1.00 95.31 117 TYR A O 1
ATOM 941 N N . PRO A 1 118 ? 9.763 -3.956 10.516 1.00 94.81 118 PRO A N 1
ATOM 942 C CA . PRO A 1 118 ? 10.820 -3.204 11.203 1.00 94.81 118 PRO A CA 1
A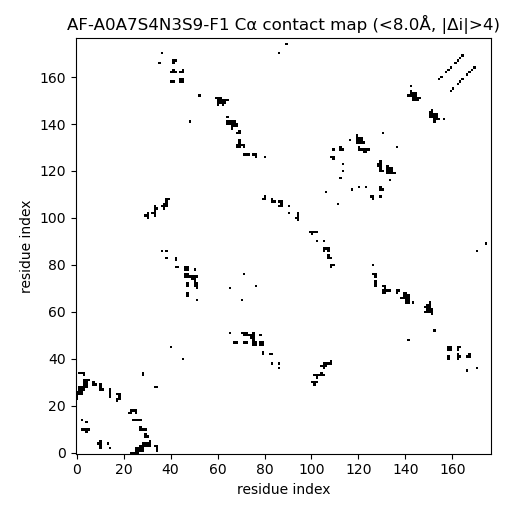TOM 943 C C . PRO A 1 118 ? 12.229 -3.764 10.971 1.00 94.81 118 PRO A C 1
ATOM 945 O O . PRO A 1 118 ? 13.187 -3.004 10.906 1.00 94.81 118 PRO A O 1
ATOM 948 N N . GLU A 1 119 ? 12.356 -5.083 10.822 1.00 97.00 119 GLU A N 1
ATOM 949 C CA . GLU A 1 119 ? 13.642 -5.774 10.634 1.00 97.00 119 GLU A CA 1
ATOM 950 C C . GLU A 1 119 ? 13.978 -6.049 9.162 1.00 97.00 119 GLU A C 1
ATOM 952 O O . GLU A 1 119 ? 15.058 -6.546 8.845 1.00 97.00 119 GLU A O 1
ATOM 957 N N . GLN A 1 120 ? 13.040 -5.770 8.257 1.00 98.06 120 GLN A N 1
ATOM 958 C CA . GLN A 1 120 ? 13.159 -6.132 6.844 1.00 98.06 120 GLN A CA 1
ATOM 959 C C . GLN A 1 120 ? 13.546 -4.937 5.970 1.00 98.06 120 GLN A C 1
ATOM 961 O O . GLN A 1 120 ? 14.057 -5.130 4.870 1.00 98.06 120 GLN A O 1
ATOM 966 N N . ILE A 1 121 ? 13.342 -3.718 6.475 1.00 98.25 121 ILE A N 1
ATOM 967 C CA . ILE A 1 121 ? 13.661 -2.455 5.809 1.00 98.25 121 ILE A CA 1
ATOM 968 C C . ILE A 1 121 ? 15.132 -2.091 6.054 1.00 98.25 121 ILE A C 1
ATOM 970 O O . ILE A 1 121 ? 15.546 -1.904 7.197 1.00 98.25 121 ILE A O 1
ATOM 974 N N . GLY A 1 122 ? 15.918 -1.963 4.981 1.00 97.88 122 GLY A N 1
ATOM 975 C CA . GLY A 1 122 ? 17.326 -1.550 5.054 1.00 97.88 122 GLY A CA 1
ATOM 976 C C . GLY A 1 122 ? 17.546 -0.038 5.212 1.00 97.88 122 GLY A C 1
ATOM 977 O O . GLY A 1 122 ? 18.513 0.376 5.845 1.00 97.88 122 GLY A O 1
ATOM 978 N N . ASP A 1 123 ? 16.650 0.783 4.666 1.00 98.19 123 ASP A N 1
ATOM 979 C CA . ASP A 1 123 ? 16.647 2.245 4.753 1.00 98.19 123 ASP A CA 1
ATOM 980 C C . ASP A 1 123 ? 15.209 2.730 4.969 1.00 98.19 123 ASP A C 1
ATOM 982 O O . ASP A 1 123 ? 14.332 2.490 4.144 1.00 98.19 123 ASP A O 1
ATOM 986 N N . ASN A 1 124 ? 14.966 3.406 6.094 1.00 97.44 124 ASN A N 1
ATOM 987 C CA . ASN A 1 124 ? 13.641 3.890 6.480 1.00 97.44 124 ASN A CA 1
ATOM 988 C C . ASN A 1 124 ? 13.472 5.415 6.381 1.00 97.44 124 ASN A C 1
ATOM 990 O O . ASN A 1 124 ? 12.486 5.953 6.896 1.00 97.44 124 ASN A O 1
ATOM 994 N N . SER A 1 125 ? 14.417 6.106 5.736 1.00 97.69 125 SER A N 1
ATOM 995 C CA . SER A 1 125 ? 14.460 7.570 5.629 1.00 97.69 125 SER A CA 1
ATOM 996 C C . SER A 1 125 ? 13.250 8.179 4.917 1.00 97.69 125 SER A C 1
ATOM 998 O O . SER A 1 125 ? 12.808 9.268 5.276 1.00 97.69 125 SER A O 1
ATOM 1000 N N . THR A 1 126 ? 12.685 7.475 3.938 1.00 98.25 126 THR A N 1
ATOM 1001 C CA . THR A 1 126 ? 11.552 7.921 3.121 1.00 98.25 126 THR A CA 1
ATOM 1002 C C . THR A 1 126 ? 10.581 6.770 2.900 1.00 98.25 126 THR A C 1
ATOM 1004 O O . THR A 1 126 ? 10.924 5.605 3.109 1.00 98.25 126 THR A O 1
ATOM 1007 N N . LEU A 1 127 ? 9.368 7.079 2.436 1.00 97.88 127 LEU A N 1
ATOM 1008 C CA . LEU A 1 127 ? 8.426 6.040 2.042 1.00 97.88 127 LEU A CA 1
ATOM 1009 C C . LEU A 1 127 ? 9.005 5.158 0.928 1.00 97.88 127 LEU A C 1
ATOM 1011 O O . LEU A 1 127 ? 8.965 3.936 1.042 1.00 97.88 127 LEU A O 1
ATOM 1015 N N . ARG A 1 128 ? 9.590 5.772 -0.111 1.00 98.44 128 ARG A N 1
ATOM 1016 C CA . ARG A 1 128 ? 10.204 5.044 -1.226 1.00 98.44 128 ARG A CA 1
ATOM 1017 C C . ARG A 1 128 ? 11.291 4.102 -0.726 1.00 98.44 128 ARG A C 1
ATOM 1019 O O . ARG A 1 128 ? 11.220 2.910 -0.996 1.00 98.44 128 ARG A O 1
ATOM 1026 N N . SER A 1 129 ? 12.248 4.617 0.051 1.00 98.31 129 SER A N 1
ATOM 1027 C CA . SER A 1 129 ? 13.351 3.803 0.567 1.00 98.31 129 SER A CA 1
ATOM 1028 C C . SER A 1 129 ? 12.871 2.666 1.464 1.00 98.31 129 SER A C 1
ATOM 1030 O O . SER A 1 129 ? 13.411 1.564 1.349 1.00 98.31 129 SER A O 1
ATOM 1032 N N . CYS A 1 130 ? 11.802 2.861 2.248 1.00 98.25 130 CYS A N 1
ATOM 1033 C CA . CYS A 1 130 ? 11.174 1.762 2.982 1.00 98.25 130 CYS A CA 1
ATOM 1034 C C . CYS A 1 130 ? 10.754 0.623 2.048 1.00 98.25 130 CYS A C 1
ATOM 1036 O O . CYS A 1 130 ? 11.068 -0.525 2.334 1.00 98.25 130 CYS A O 1
ATOM 1038 N N . PHE A 1 131 ? 10.061 0.913 0.944 1.00 98.12 131 PHE A N 1
ATOM 1039 C CA . PHE A 1 131 ? 9.621 -0.115 -0.005 1.00 98.12 131 PHE A CA 1
ATOM 1040 C C . PHE A 1 131 ? 10.789 -0.716 -0.792 1.00 98.12 131 PHE A C 1
ATOM 1042 O O . PHE A 1 131 ? 10.896 -1.939 -0.881 1.00 98.12 131 PHE A O 1
ATOM 1049 N N . THR A 1 132 ? 11.693 0.116 -1.312 1.00 98.38 132 THR A N 1
ATOM 1050 C CA . THR A 1 132 ? 12.773 -0.340 -2.197 1.00 98.38 132 THR A CA 1
ATOM 1051 C C . THR A 1 132 ? 13.893 -1.076 -1.470 1.00 98.38 132 THR A C 1
ATOM 1053 O O . THR A 1 132 ? 14.645 -1.809 -2.098 1.00 98.38 132 THR A O 1
ATOM 1056 N N . SER A 1 133 ? 14.021 -0.898 -0.154 1.00 98.38 133 SER A N 1
ATOM 1057 C CA . SER A 1 133 ? 15.007 -1.607 0.672 1.00 98.38 133 SER A CA 1
ATOM 1058 C C . SER A 1 133 ? 14.408 -2.748 1.501 1.00 98.38 133 SER A C 1
ATOM 1060 O O . SER A 1 133 ? 15.130 -3.369 2.285 1.00 98.38 133 SER A O 1
ATOM 1062 N N . ASN A 1 134 ? 13.105 -3.022 1.367 1.00 98.31 134 ASN A N 1
ATOM 1063 C CA . ASN A 1 134 ? 12.446 -4.082 2.121 1.00 98.31 134 ASN A CA 1
ATOM 1064 C C . ASN A 1 134 ? 12.728 -5.455 1.503 1.00 98.31 134 ASN A C 1
ATOM 1066 O O . ASN A 1 134 ? 12.277 -5.759 0.398 1.00 98.31 134 ASN A O 1
ATOM 1070 N N . LYS A 1 135 ? 13.436 -6.311 2.238 1.00 98.12 135 LYS A N 1
ATOM 1071 C CA . LYS A 1 135 ? 13.847 -7.644 1.772 1.00 98.12 135 LYS A CA 1
ATOM 1072 C C . LYS A 1 135 ? 12.680 -8.598 1.524 1.00 98.12 135 LYS A C 1
ATOM 1074 O O . LYS A 1 135 ? 12.811 -9.506 0.715 1.00 98.12 135 LYS A O 1
ATOM 1079 N N . THR A 1 136 ? 11.527 -8.399 2.166 1.00 97.12 136 THR A N 1
ATOM 1080 C CA . THR A 1 136 ? 10.355 -9.267 1.937 1.00 97.12 136 THR A CA 1
ATOM 1081 C C . THR A 1 136 ? 9.737 -9.094 0.555 1.00 97.12 136 THR A C 1
ATOM 1083 O O . THR A 1 136 ? 8.918 -9.918 0.153 1.00 97.12 136 THR A O 1
ATOM 1086 N N . TYR A 1 137 ? 10.106 -8.031 -0.162 1.00 97.44 137 TYR A N 1
ATOM 1087 C CA . TYR A 1 137 ? 9.583 -7.726 -1.487 1.00 97.44 137 TYR A CA 1
ATOM 1088 C C . TYR A 1 137 ? 10.480 -8.182 -2.640 1.00 97.44 137 TYR A C 1
ATOM 1090 O O . TYR A 1 137 ? 10.134 -7.957 -3.800 1.00 97.44 137 TYR A O 1
ATOM 1098 N N . GLU A 1 138 ? 11.599 -8.840 -2.337 1.00 97.44 138 GLU A N 1
ATOM 1099 C CA . GLU A 1 138 ? 12.515 -9.362 -3.347 1.00 97.44 138 GLU A CA 1
ATOM 1100 C C . GLU A 1 138 ? 11.805 -10.334 -4.302 1.00 97.44 138 GLU A C 1
ATOM 1102 O O . GLU A 1 138 ? 11.086 -11.245 -3.888 1.00 97.44 138 GLU A O 1
ATOM 1107 N N . GLY A 1 139 ? 11.987 -10.109 -5.606 1.00 96.69 139 GLY A N 1
ATOM 1108 C CA . GLY A 1 139 ? 11.408 -10.940 -6.663 1.00 96.69 139 GLY A CA 1
ATOM 1109 C C . GLY A 1 139 ? 9.910 -10.736 -6.920 1.00 96.69 139 GLY A C 1
ATOM 1110 O O . GLY A 1 139 ? 9.356 -11.416 -7.785 1.00 96.69 139 GLY A O 1
ATOM 1111 N N . LEU A 1 140 ? 9.235 -9.814 -6.224 1.00 98.06 140 LEU A N 1
ATOM 1112 C CA . LEU A 1 140 ? 7.835 -9.496 -6.508 1.00 98.06 140 LEU A CA 1
ATOM 1113 C C . LEU A 1 140 ? 7.736 -8.601 -7.748 1.00 98.06 140 LEU A C 1
ATOM 1115 O O . LEU A 1 140 ? 8.196 -7.460 -7.742 1.00 98.06 140 LEU A O 1
ATOM 1119 N N . LEU A 1 141 ? 7.119 -9.119 -8.810 1.00 98.31 141 LEU A N 1
ATOM 1120 C CA . LEU A 1 141 ? 7.001 -8.447 -10.105 1.00 98.31 141 LEU A CA 1
ATOM 1121 C C . LEU A 1 141 ? 5.666 -7.710 -10.260 1.00 98.31 141 LEU A C 1
ATOM 1123 O O . LEU A 1 141 ? 4.649 -8.097 -9.681 1.00 98.31 141 LEU A O 1
ATOM 1127 N N . ALA A 1 142 ? 5.677 -6.643 -11.058 1.00 98.00 142 ALA A N 1
ATOM 1128 C CA . ALA A 1 142 ? 4.485 -5.894 -11.424 1.00 98.00 142 ALA A CA 1
ATOM 1129 C C . ALA A 1 142 ? 3.538 -6.763 -12.273 1.00 98.00 142 ALA A C 1
ATOM 1131 O O . ALA A 1 142 ? 4.007 -7.614 -13.036 1.00 98.00 142 ALA A O 1
ATOM 1132 N N . PRO A 1 143 ? 2.210 -6.564 -12.174 1.00 97.88 143 PRO A N 1
ATOM 1133 C CA . PRO A 1 143 ? 1.260 -7.315 -12.980 1.00 97.88 143 PRO A CA 1
ATOM 1134 C C . PRO A 1 143 ? 1.378 -6.885 -14.446 1.00 97.88 143 PRO A C 1
ATOM 1136 O O . PRO A 1 143 ? 0.972 -5.789 -14.832 1.00 97.88 143 PRO A O 1
ATOM 1139 N N . MET A 1 144 ? 1.979 -7.752 -15.255 1.00 98.31 144 MET A N 1
ATOM 1140 C CA . MET A 1 144 ? 2.234 -7.521 -16.673 1.00 98.31 144 MET A CA 1
ATOM 1141 C C . MET A 1 144 ? 1.913 -8.787 -17.470 1.00 98.31 144 MET A C 1
ATOM 1143 O O . MET A 1 144 ? 2.130 -9.903 -16.995 1.00 98.31 144 MET A O 1
ATOM 1147 N N . ILE A 1 145 ? 1.401 -8.611 -18.685 1.00 97.88 145 ILE A N 1
ATOM 1148 C CA . ILE A 1 145 ? 1.014 -9.687 -19.598 1.00 97.88 145 ILE A CA 1
ATOM 1149 C C . ILE A 1 145 ? 2.166 -9.929 -20.580 1.00 97.88 145 ILE A C 1
ATOM 1151 O O . ILE A 1 145 ? 2.600 -8.967 -21.221 1.00 97.88 145 ILE A O 1
ATOM 1155 N N . PRO A 1 146 ? 2.661 -11.173 -20.730 1.00 97.75 146 PRO A N 1
ATOM 1156 C CA . PRO A 1 146 ? 3.623 -11.497 -21.774 1.00 97.75 146 PRO A CA 1
ATOM 1157 C C . PRO A 1 146 ? 2.969 -11.406 -23.160 1.00 97.75 146 PRO A C 1
ATOM 1159 O O . PRO A 1 146 ? 1.863 -11.905 -23.375 1.00 97.75 146 PRO A O 1
ATOM 1162 N N . VAL A 1 147 ? 3.681 -10.794 -24.097 1.00 97.00 147 VAL A N 1
ATOM 1163 C CA . VAL A 1 147 ? 3.357 -10.678 -25.525 1.00 97.00 147 VAL A CA 1
ATOM 1164 C C . VAL A 1 147 ? 4.575 -11.115 -26.346 1.00 97.00 147 VAL A C 1
ATOM 1166 O O . VAL A 1 147 ? 5.650 -11.304 -25.778 1.00 97.00 147 VAL A O 1
ATOM 1169 N N . ASP A 1 148 ? 4.427 -11.278 -27.664 1.00 92.06 148 ASP A N 1
ATOM 1170 C CA . ASP A 1 148 ? 5.470 -11.859 -28.532 1.00 92.06 148 ASP A CA 1
ATOM 1171 C C . ASP A 1 148 ? 6.861 -11.218 -28.343 1.00 92.06 148 ASP A C 1
ATOM 1173 O O . ASP A 1 148 ? 7.857 -11.932 -28.244 1.00 92.06 148 ASP A O 1
ATOM 1177 N N . ASP A 1 149 ? 6.916 -9.889 -28.197 1.00 92.19 149 ASP A N 1
ATOM 1178 C CA . ASP A 1 149 ? 8.163 -9.119 -28.085 1.00 92.19 149 ASP A CA 1
ATOM 1179 C C . ASP A 1 149 ? 8.432 -8.549 -26.675 1.00 92.19 149 ASP A C 1
ATOM 1181 O O . ASP A 1 149 ? 9.255 -7.645 -26.512 1.00 92.19 149 ASP A O 1
ATOM 1185 N N . GLY A 1 150 ? 7.753 -9.045 -25.631 1.00 97.50 150 GLY A N 1
ATOM 1186 C CA . GLY A 1 150 ? 7.999 -8.598 -24.254 1.00 97.50 150 GLY A CA 1
ATOM 1187 C C . GLY A 1 150 ? 6.767 -8.604 -23.356 1.00 97.50 150 GLY A C 1
ATOM 1188 O O . GLY A 1 150 ? 6.084 -9.615 -23.231 1.00 97.50 150 GLY A O 1
ATOM 1189 N N . PHE A 1 151 ? 6.512 -7.491 -22.668 1.00 98.31 151 PHE A N 1
ATOM 1190 C CA . PHE A 1 151 ? 5.486 -7.373 -21.634 1.00 98.31 151 PHE A CA 1
ATOM 1191 C C . PHE A 1 151 ? 4.732 -6.046 -21.725 1.00 98.31 151 PHE A C 1
ATOM 1193 O O . PHE A 1 151 ? 5.333 -4.994 -21.947 1.00 98.31 151 PHE A O 1
ATOM 1200 N N . VAL A 1 152 ? 3.427 -6.083 -21.467 1.00 98.00 152 VAL A N 1
ATOM 1201 C CA . VAL A 1 152 ? 2.567 -4.892 -21.339 1.00 98.00 152 VAL A CA 1
ATOM 1202 C C . VAL A 1 152 ? 1.892 -4.867 -19.962 1.00 98.00 152 VAL A C 1
ATOM 1204 O O . VAL A 1 152 ? 1.709 -5.935 -19.375 1.00 98.00 152 VAL A O 1
ATOM 1207 N N . PRO A 1 153 ? 1.520 -3.701 -19.404 1.00 97.88 153 PRO A N 1
ATOM 1208 C CA . PRO A 1 153 ? 0.833 -3.635 -18.113 1.00 97.88 153 PRO A CA 1
ATOM 1209 C C . PRO A 1 153 ? -0.497 -4.403 -18.120 1.00 97.88 153 PRO A C 1
ATOM 1211 O O . PRO A 1 153 ? -1.290 -4.285 -19.055 1.00 97.88 153 PRO A O 1
ATOM 1214 N N . ASP A 1 154 ? -0.776 -5.168 -17.061 1.00 97.75 154 ASP A N 1
ATOM 1215 C CA . ASP A 1 154 ? -2.074 -5.826 -16.879 1.00 97.75 154 ASP A CA 1
ATOM 1216 C C . ASP A 1 154 ? -3.038 -4.927 -16.093 1.00 97.75 154 ASP A C 1
ATOM 1218 O O . ASP A 1 154 ? -3.146 -5.005 -14.864 1.00 97.75 154 ASP A O 1
ATOM 1222 N N . PHE A 1 155 ? -3.803 -4.099 -16.805 1.00 95.88 155 PHE A N 1
ATOM 1223 C CA . PHE A 1 155 ? -4.830 -3.257 -16.182 1.00 95.88 155 PHE A CA 1
ATOM 1224 C C . PHE A 1 155 ? -6.071 -4.029 -15.700 1.00 95.88 155 PHE A C 1
ATOM 1226 O O . PHE A 1 155 ? -6.963 -3.444 -15.085 1.00 95.88 155 PHE A O 1
ATOM 1233 N N . ARG A 1 156 ? -6.150 -5.342 -15.950 1.00 96.88 156 ARG A N 1
ATOM 1234 C CA . ARG A 1 156 ? -7.221 -6.212 -15.441 1.00 96.88 156 ARG A CA 1
ATOM 1235 C C . ARG A 1 156 ? -6.823 -6.935 -14.156 1.00 96.88 156 ARG A C 1
ATOM 1237 O O . ARG A 1 156 ? -7.662 -7.621 -13.569 1.00 96.88 156 ARG A O 1
ATOM 1244 N N . SER A 1 157 ? -5.585 -6.756 -13.698 1.00 97.19 157 SER A N 1
ATOM 1245 C CA . SER A 1 157 ? -5.098 -7.286 -12.429 1.00 97.19 157 SER A CA 1
ATOM 1246 C C . SER A 1 157 ? -6.004 -6.905 -11.257 1.00 97.19 157 SER A C 1
ATOM 1248 O O . SER A 1 157 ? -6.586 -5.816 -11.217 1.00 97.19 157 SER A O 1
ATOM 1250 N N . ARG A 1 158 ? -6.064 -7.780 -10.246 1.00 96.56 158 ARG A N 1
ATOM 1251 C CA . ARG A 1 158 ? -6.757 -7.517 -8.972 1.00 96.56 158 ARG A CA 1
ATOM 1252 C C . ARG A 1 158 ? -6.251 -6.265 -8.252 1.00 96.56 158 ARG A C 1
ATOM 1254 O O . ARG A 1 158 ? -7.007 -5.652 -7.507 1.00 96.56 158 ARG A O 1
ATOM 1261 N N . TYR A 1 159 ? -5.019 -5.838 -8.550 1.00 97.19 159 TYR A N 1
ATOM 1262 C CA . TYR A 1 159 ? -4.449 -4.573 -8.066 1.00 97.19 159 TYR A CA 1
ATOM 1263 C C . TYR A 1 159 ? -5.289 -3.352 -8.451 1.00 97.19 159 TYR A C 1
ATOM 1265 O O . TYR A 1 159 ? -5.192 -2.316 -7.805 1.00 97.19 159 TYR A O 1
ATOM 1273 N N . LEU A 1 160 ? -6.098 -3.459 -9.507 1.00 96.31 160 LEU A N 1
ATOM 1274 C CA . LEU A 1 160 ? -7.050 -2.429 -9.907 1.00 96.31 160 LEU A CA 1
ATOM 1275 C C . LEU A 1 160 ? -8.489 -2.921 -9.752 1.00 96.31 160 LEU A C 1
ATOM 1277 O O . LEU A 1 160 ? -9.332 -2.190 -9.243 1.00 96.31 160 LEU A O 1
ATOM 1281 N N . THR A 1 161 ? -8.781 -4.160 -10.158 1.00 96.94 161 THR A N 1
ATOM 1282 C CA . THR A 1 161 ? -10.159 -4.676 -10.189 1.00 96.94 161 THR A CA 1
ATOM 1283 C C . THR A 1 161 ? -10.735 -5.027 -8.816 1.00 96.94 161 THR A C 1
ATOM 1285 O O . THR A 1 161 ? -11.955 -5.080 -8.693 1.00 96.94 161 THR A O 1
ATOM 1288 N N . GLU A 1 162 ? -9.908 -5.202 -7.779 1.00 95.62 162 GLU A N 1
ATOM 1289 C CA . GLU A 1 162 ? -10.363 -5.357 -6.388 1.00 95.62 162 GLU A CA 1
ATOM 1290 C C . GLU A 1 162 ? -10.054 -4.100 -5.566 1.00 95.62 162 GLU A C 1
ATOM 1292 O O . GLU A 1 162 ? -10.954 -3.497 -4.981 1.00 95.62 162 GLU A O 1
ATOM 1297 N N . ASP A 1 163 ? -8.795 -3.662 -5.563 1.00 96.19 163 ASP A N 1
ATOM 1298 C CA . ASP A 1 163 ? -8.315 -2.614 -4.654 1.00 96.19 163 ASP A CA 1
ATOM 1299 C C . ASP A 1 163 ? -8.961 -1.236 -4.889 1.00 96.19 163 ASP A C 1
ATOM 1301 O O . ASP A 1 163 ? -9.157 -0.475 -3.936 1.00 96.19 163 ASP A O 1
ATOM 1305 N N . LEU A 1 164 ? -9.357 -0.911 -6.127 1.00 94.44 164 LEU A N 1
ATOM 1306 C CA . LEU A 1 164 ? -10.104 0.318 -6.406 1.00 94.44 164 LEU A CA 1
ATOM 1307 C C . LEU A 1 164 ? -11.573 0.216 -5.956 1.00 94.44 164 LEU A C 1
ATOM 1309 O O . LEU A 1 164 ? -11.951 0.964 -5.050 1.00 94.44 164 LEU A O 1
ATOM 1313 N N . PRO A 1 165 ? -12.424 -0.669 -6.520 1.00 95.00 165 PRO A N 1
ATOM 1314 C CA . PRO A 1 165 ? -13.852 -0.678 -6.194 1.00 95.00 165 PRO A CA 1
ATOM 1315 C C . PRO A 1 165 ? -14.150 -1.137 -4.762 1.00 95.00 165 PRO A C 1
ATOM 1317 O O . PRO A 1 165 ? -15.105 -0.651 -4.159 1.00 95.00 165 PRO A O 1
ATOM 1320 N N . CYS A 1 166 ? -13.352 -2.054 -4.205 1.00 91.88 166 CYS A N 1
ATOM 1321 C CA . CYS A 1 166 ? -13.571 -2.608 -2.866 1.00 91.88 166 CYS A CA 1
ATOM 1322 C C . CYS A 1 166 ? -12.727 -1.924 -1.781 1.00 91.88 166 CYS A C 1
ATOM 1324 O O . CYS A 1 166 ? -12.917 -2.211 -0.600 1.00 91.88 166 CYS A O 1
ATOM 1326 N N . GLY A 1 167 ? -11.819 -1.025 -2.166 1.00 92.69 167 GLY A N 1
ATOM 1327 C CA . GLY A 1 167 ? -10.950 -0.286 -1.258 1.00 92.69 167 GLY A CA 1
ATOM 1328 C C . GLY A 1 167 ? -11.081 1.221 -1.448 1.00 92.69 167 GLY A C 1
ATOM 1329 O O . GLY A 1 167 ? -11.808 1.880 -0.707 1.00 92.69 167 GLY A O 1
ATOM 1330 N N . LEU A 1 168 ? -10.383 1.786 -2.434 1.00 93.25 168 LEU A N 1
ATOM 1331 C CA . LEU A 1 168 ? -10.238 3.240 -2.578 1.00 93.25 168 LEU A CA 1
ATOM 1332 C C . LEU A 1 168 ? -11.578 3.967 -2.782 1.00 93.25 168 LEU A C 1
ATOM 1334 O O . LEU A 1 168 ? -11.810 5.026 -2.198 1.00 93.25 168 LEU A O 1
ATOM 1338 N N . VAL A 1 169 ? -12.500 3.379 -3.548 1.00 94.62 169 VAL A N 1
ATOM 1339 C CA . VAL A 1 169 ? -13.850 3.934 -3.745 1.00 94.62 169 VAL A CA 1
ATOM 1340 C C . VAL A 1 169 ? -14.642 3.962 -2.433 1.00 94.62 169 VAL A C 1
ATOM 1342 O O . VAL A 1 169 ? -15.397 4.904 -2.201 1.00 94.62 169 VAL A O 1
ATOM 1345 N N . VAL A 1 170 ? -14.438 2.992 -1.535 1.00 92.50 170 VAL A N 1
ATOM 1346 C CA . VAL A 1 170 ? -15.076 2.983 -0.207 1.00 92.50 170 VAL A CA 1
ATOM 1347 C C . VAL A 1 170 ? -14.572 4.154 0.640 1.00 92.50 170 VAL A C 1
ATOM 1349 O O . VAL A 1 170 ? -15.379 4.842 1.263 1.00 92.50 170 VAL A O 1
ATOM 1352 N N . PHE A 1 171 ? -13.264 4.438 0.616 1.00 91.69 171 PHE A N 1
ATOM 1353 C CA . PHE A 1 171 ? -12.698 5.623 1.279 1.00 91.69 171 PHE A CA 1
ATOM 1354 C C . PHE A 1 171 ? -13.312 6.910 0.738 1.00 91.69 171 PHE A C 1
ATOM 1356 O O . PHE A 1 171 ? -13.753 7.758 1.513 1.00 91.69 171 PHE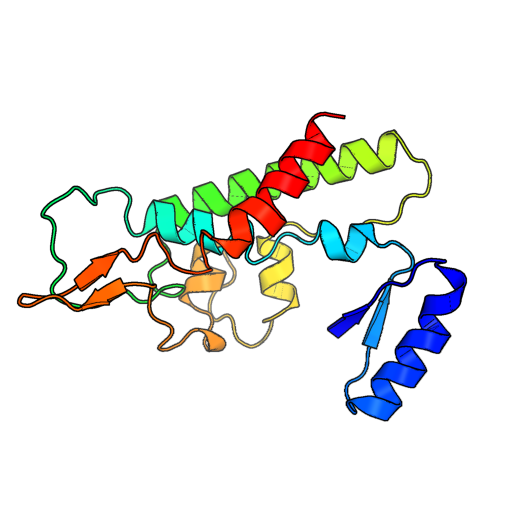 A O 1
ATOM 1363 N N . LYS A 1 172 ? -13.374 7.030 -0.592 1.00 94.00 172 LYS A N 1
ATOM 1364 C CA . LYS A 1 172 ? -13.949 8.196 -1.260 1.00 94.00 172 LYS A CA 1
ATOM 1365 C C . LYS A 1 172 ? -15.417 8.395 -0.887 1.00 94.00 172 LYS A C 1
ATOM 1367 O O . LYS A 1 172 ? -15.793 9.504 -0.531 1.00 94.00 172 LYS A O 1
ATOM 1372 N N . GLY A 1 173 ? -16.211 7.325 -0.888 1.00 95.25 173 GLY A N 1
ATOM 1373 C CA . GLY A 1 173 ? -17.622 7.379 -0.511 1.00 95.25 173 GLY A CA 1
ATOM 1374 C C . GLY A 1 173 ? -17.837 7.820 0.937 1.00 95.25 173 GLY A C 1
ATOM 1375 O O . GLY A 1 173 ? -18.708 8.639 1.192 1.00 95.25 173 GLY A O 1
ATOM 1376 N N . ILE A 1 174 ? -17.020 7.340 1.883 1.00 93.31 174 ILE A N 1
ATOM 1377 C CA . ILE A 1 174 ? -17.096 7.786 3.286 1.00 93.31 174 ILE A CA 1
ATOM 1378 C C . ILE A 1 174 ? -16.683 9.258 3.418 1.00 93.31 174 ILE A C 1
ATOM 1380 O O . ILE A 1 174 ? -17.276 9.982 4.209 1.00 93.31 174 ILE A O 1
ATOM 1384 N N . ALA A 1 175 ? -15.687 9.707 2.651 1.00 93.38 175 ALA A N 1
ATOM 1385 C CA . ALA A 1 175 ? -15.224 11.094 2.673 1.00 93.38 175 ALA A CA 1
ATOM 1386 C C . ALA A 1 175 ? -16.230 12.102 2.088 1.00 93.38 175 ALA A C 1
ATOM 1388 O O . ALA A 1 175 ? -16.076 13.301 2.309 1.00 93.38 175 ALA A O 1
ATOM 1389 N N . GLU A 1 176 ? -17.227 11.638 1.334 1.00 94.75 176 GLU A N 1
ATOM 1390 C CA . GLU A 1 176 ? -18.284 12.470 0.745 1.00 94.75 176 GLU A CA 1
ATOM 1391 C C . GLU A 1 176 ? -19.536 12.604 1.627 1.00 94.75 176 GLU A C 1
ATOM 1393 O O . GLU A 1 176 ? -20.435 13.370 1.274 1.00 94.75 176 GLU A O 1
ATOM 1398 N N . LEU A 1 177 ? -19.597 11.882 2.755 1.00 86.62 177 LEU A N 1
ATOM 1399 C CA . LEU A 1 177 ? -20.665 11.983 3.760 1.00 86.62 177 LEU A CA 1
ATOM 1400 C C . LEU A 1 177 ? -20.475 13.199 4.679 1.00 86.62 177 LEU A C 1
ATOM 1402 O O . LEU A 1 177 ? -21.506 13.822 5.021 1.00 86.62 177 LEU A O 1
#

Organism: NCBI:txid180227

InterPro domains:
  IPR003421 Opine dehydrogenase [PF02317] (30-177)
  IPR008927 6-phosphogluconate dehydrogenase-like, C-terminal domain superfamily [SSF48179] (32-177)
  IPR013328 6-phosphogluconate dehydrogenase, domain 2 [G3DSA:1.10.1040.10] (40-177)
  IPR051729 Opine/Lysopine Dehydrogenase [PTHR38015] (26-177)

pLDDT: mean 95.59, std 2.91, range [79.19, 98.44]

Secondary structure (DSSP, 8-state):
-EEE-SSGGGHHHHHHHHHHHH----EEES-SHHHHT--S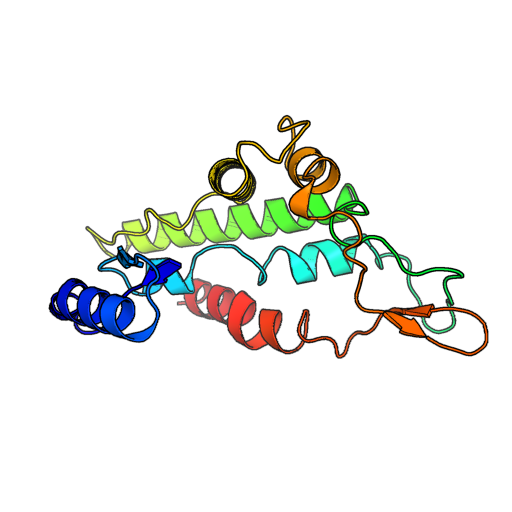HHHHHHHHHHHHSTT--TT--BSSPPBTTTT--HHHHHHHHHHHHHHHHHHHHHHHHSTT---TT---HHHHHHHHSTTTBS--SSHHHHHHTBGGGTT-B--EEEETTEEEE-TTSHHHHTTIIIIIHHHHHHHT-

Sequence (177 aa):
IFLSALPAEAVQRVASRMYELIGVPMLTSRSFLNISLVPANQIVHPGVMCGLFEDWEEGVVYPKPFEFYHGMTERSAELVTAMSDECQALKRRLQELIPGLDLHLVWPMHEMIRHLYPEQIGDNSTLRSCFTSNKTYEGLLAPMIPVDDGFVPDFRSRYLTEDLPCGLVVFKGIAEL

Mean predicted aligned error: 3.34 Å

Foldseek 3Di:
DEDADVQLVCFVVVQVVVCVVPVDHYDYDSDPCLVQLALDLLQLLVLQVCQVCVVPDPPDFDQEFAQRLLNRDPSSQVSSQVVLVLSVVLVVVVCVVDPPDDNPNRDRQLVNLCVVQVPQQPDSPGSSSSRNRGNVSPPHTAQWDADPRHTDHDCVDCSNVVSHVVHVVVSVVSVVD

Solvent-accessible surface area (backbone atoms only — not comparable to full-atom values): 9780 Å² total; per-residue (Å²): 92,80,45,56,33,88,61,43,85,45,27,64,63,52,40,53,53,49,26,74,74,70,74,51,75,60,45,77,37,66,35,56,58,34,64,75,57,38,70,47,61,38,40,46,40,48,20,32,52,48,37,69,48,66,86,66,53,97,89,63,62,35,81,61,81,49,47,37,46,56,49,46,32,71,59,9,35,51,47,30,48,54,52,31,51,51,52,50,51,46,52,54,51,50,37,71,75,35,80,86,58,63,49,87,61,45,48,52,49,61,60,43,52,48,68,76,36,62,90,40,40,75,38,75,91,42,59,42,39,30,44,49,37,23,61,87,43,67,89,41,60,42,67,55,42,82,50,101,82,28,27,34,79,39,82,77,36,58,58,47,67,39,23,35,71,76,32,39,48,51,54,52,57,61,70,72,111